Protein AF-L7JUG1-F1 (afdb_monomer)

InterPro domains:
  IPR000426 Proteasome alpha-subunit, N-terminal domain [PF10584] (74-91)
  IPR001353 Proteasome, subunit alpha/beta [PF00227] (93-275)
  IPR023332 Proteasome alpha-type subunit [PS51475] (85-294)
  IPR029055 Nucleophile aminohydrolases, N-terminal [G3DSA:3.60.20.10] (71-301)
  IPR029055 Nucleophile aminohydrolases, N-terminal [SSF56235] (72-296)
  IPR050115 Proteasome subunit alpha [PTHR11599] (74-283)

Sequence (302 aa):
MRVFKSLSMLCTSFCPSPSCARLYLLLTRVLLSLAFLRTSSSPSHCYARLLVLLMHLFFIYSPGPCMNGGEIRTNTFNEEGRILQVEYAIKNVSNAGTTLGLTCTDGIVLLGITTTNKNHIISRNEKIYRITGSIYCTISGIFSDGLQIISMARFIAQEYLYRNGVEMSIGYLVEEVAMRMQYFTQGGGMRPFGVSFLFAQVRGDECLLYSTDPAGSCNRWRAKAFGQKEDSINNALQSNADRQFTLEEGVRECFKVVMQKQEITESNAANYEVLFITKDRSYFLKSEDVKRIIRDTKGDVE

pLDDT: mean 80.44, std 19.3, range [34.59, 98.19]

Nearest PDB struct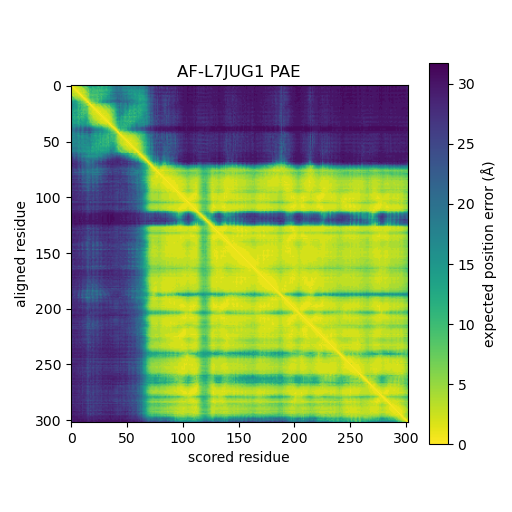ures (foldseek):
  3unf-assembly1_A  TM=8.853E-01  e=6.117E-22  Mus musculus
  7qve-assembly1_X  TM=8.807E-01  e=2.155E-21  Spinacia oleracea
  6qm7-assembly1_T  TM=8.891E-01  e=1.578E-19  Leishmania tarentolae
  9gbk-assembly1_U  TM=8.576E-01  e=1.057E-19  Saccharomyces cerevisiae
  8adn-assembly1_U  TM=9.044E-01  e=3.239E-17  Vairimorpha necatrix

Radius of gyration: 29.28 Å; Cα contacts (8 Å, |Δi|>4): 469; chains: 1; bounding box: 75×62×69 Å

Structure (mmCIF, N/CA/C/O backbone):
data_AF-L7JUG1-F1
#
_entry.id   AF-L7JUG1-F1
#
loop_
_atom_site.group_PDB
_atom_site.id
_atom_site.type_symbol
_atom_site.label_atom_id
_atom_site.label_alt_id
_atom_site.label_comp_id
_atom_site.label_asym_id
_atom_site.label_entity_id
_atom_site.label_seq_id
_atom_site.pdbx_PDB_ins_code
_atom_site.Cartn_x
_atom_site.Cartn_y
_atom_site.Cartn_z
_atom_site.occupancy
_atom_site.B_iso_or_equiv
_atom_site.auth_seq_id
_atom_site.auth_comp_id
_atom_site.auth_asym_id
_atom_site.auth_atom_id
_atom_site.pdbx_PDB_model_num
ATOM 1 N N . MET A 1 1 ? 54.683 38.127 -20.237 1.00 36.44 1 MET A N 1
ATOM 2 C CA . MET A 1 1 ? 54.957 37.298 -19.035 1.00 36.44 1 MET A CA 1
ATOM 3 C C . MET A 1 1 ? 53.955 37.494 -17.887 1.00 36.44 1 MET A C 1
ATOM 5 O O . MET A 1 1 ? 53.528 36.492 -17.331 1.00 36.44 1 MET A O 1
ATOM 9 N N . ARG A 1 2 ? 53.525 38.724 -17.540 1.00 34.59 2 ARG A N 1
ATOM 10 C CA . ARG A 1 2 ? 52.522 38.961 -16.469 1.00 34.59 2 ARG A CA 1
ATOM 11 C C . ARG A 1 2 ? 51.131 38.366 -16.763 1.00 34.59 2 ARG A C 1
ATOM 13 O O . ARG A 1 2 ? 50.576 37.705 -15.899 1.00 34.59 2 ARG A O 1
ATOM 20 N N . VAL A 1 3 ? 50.643 38.482 -18.002 1.00 43.56 3 VAL A N 1
ATOM 21 C CA . VAL A 1 3 ? 49.353 37.904 -18.452 1.00 43.56 3 VAL A CA 1
ATOM 22 C C . VAL A 1 3 ? 49.310 36.373 -18.303 1.00 43.56 3 VAL A C 1
ATOM 24 O O . VAL A 1 3 ? 48.299 35.815 -17.893 1.00 43.56 3 VAL A O 1
ATOM 27 N N . PHE A 1 4 ? 50.434 35.693 -18.549 1.00 40.81 4 PHE A N 1
ATOM 28 C CA . PHE A 1 4 ? 50.545 34.235 -18.422 1.00 40.81 4 PHE A CA 1
ATOM 29 C C . PHE A 1 4 ? 50.415 33.744 -16.972 1.00 40.81 4 PHE A C 1
ATOM 31 O O . PHE A 1 4 ? 49.795 32.710 -16.744 1.00 40.81 4 PHE A O 1
ATOM 38 N N . LYS A 1 5 ? 50.960 34.486 -15.995 1.00 43.00 5 LYS A N 1
ATOM 39 C CA . LYS A 1 5 ? 50.809 34.157 -14.565 1.00 43.00 5 LYS A CA 1
ATOM 40 C C . LYS A 1 5 ? 49.368 34.354 -14.082 1.00 43.00 5 LYS A C 1
ATOM 42 O O . LYS A 1 5 ? 48.879 33.543 -13.304 1.00 43.00 5 LYS A O 1
ATOM 47 N N . SER A 1 6 ? 48.676 35.385 -14.574 1.00 44.44 6 SER A N 1
ATOM 48 C CA . SER A 1 6 ? 47.271 35.637 -14.224 1.00 44.44 6 SER A CA 1
ATOM 49 C C . SER A 1 6 ? 46.318 34.594 -14.822 1.00 44.44 6 SER A C 1
ATOM 51 O O . SER A 1 6 ? 45.434 34.112 -14.123 1.00 44.44 6 SER A O 1
ATOM 53 N N . LEU A 1 7 ? 46.525 34.180 -16.079 1.00 43.31 7 LEU A N 1
ATOM 54 C CA . LEU A 1 7 ? 45.709 33.132 -16.711 1.00 43.31 7 LEU A CA 1
ATOM 55 C C . LEU A 1 7 ? 45.967 31.734 -16.131 1.00 43.31 7 LEU A C 1
ATOM 57 O O . LEU A 1 7 ? 45.024 30.950 -16.019 1.00 43.31 7 LEU A O 1
ATOM 61 N N . SER A 1 8 ? 47.204 31.416 -15.722 1.00 43.88 8 SER A N 1
ATOM 62 C CA . SER A 1 8 ? 47.473 30.128 -15.070 1.00 43.88 8 SER A CA 1
ATOM 63 C C . SER A 1 8 ? 46.807 30.039 -13.696 1.00 43.88 8 SER A C 1
ATOM 65 O O . SER A 1 8 ? 46.268 28.986 -13.377 1.00 43.88 8 SER A O 1
ATOM 67 N N . MET A 1 9 ? 46.784 31.134 -12.921 1.00 46.16 9 MET A N 1
ATOM 68 C CA . MET A 1 9 ? 46.073 31.202 -11.635 1.00 46.16 9 MET A CA 1
ATOM 69 C C . MET A 1 9 ? 44.550 31.045 -11.785 1.00 46.16 9 MET A C 1
ATOM 71 O O . MET A 1 9 ? 43.928 30.379 -10.954 1.00 46.16 9 MET A O 1
ATOM 75 N N . LEU A 1 10 ? 43.946 31.606 -12.843 1.00 46.62 10 LEU A N 1
ATOM 76 C CA . LEU A 1 10 ? 42.515 31.424 -13.135 1.00 46.62 10 LEU A CA 1
ATOM 77 C C . LEU A 1 10 ? 42.172 29.984 -13.554 1.00 46.62 10 LEU A C 1
ATOM 79 O O . LEU A 1 10 ? 41.147 29.453 -13.144 1.00 46.62 10 LEU A O 1
ATOM 83 N N . CYS A 1 11 ? 43.027 29.320 -14.340 1.00 43.44 11 CYS A N 1
ATOM 84 C CA . CYS A 1 11 ? 42.766 27.936 -14.761 1.00 43.44 11 CYS A CA 1
ATOM 85 C C . CYS A 1 11 ? 42.882 26.934 -13.601 1.00 43.44 11 CYS A C 1
ATOM 87 O O . CYS A 1 11 ? 42.131 25.963 -13.555 1.00 43.44 11 CYS A O 1
ATOM 89 N N . THR A 1 12 ? 43.794 27.163 -12.649 1.00 44.16 12 THR A N 1
ATOM 90 C CA . THR A 1 12 ? 43.960 26.290 -11.472 1.00 44.16 12 THR A CA 1
ATOM 91 C C . THR A 1 12 ? 42.867 26.460 -10.421 1.00 44.16 12 THR A C 1
ATOM 93 O O . THR A 1 12 ? 42.658 25.553 -9.627 1.00 44.16 12 THR A O 1
ATOM 96 N N . SER A 1 13 ? 42.168 27.599 -10.397 1.00 45.94 13 SER A N 1
ATOM 97 C CA . SER A 1 13 ? 41.083 27.854 -9.436 1.00 45.94 13 SER A CA 1
ATOM 98 C C . SER A 1 13 ? 39.737 27.254 -9.863 1.00 45.94 13 SER A C 1
ATOM 100 O O . SER A 1 13 ? 38.880 27.047 -9.010 1.00 45.94 13 SER A O 1
ATOM 102 N N . PHE A 1 14 ? 39.560 26.918 -11.146 1.00 43.66 14 PHE A N 1
ATOM 103 C CA . PHE A 1 14 ? 38.300 26.390 -11.690 1.00 43.66 14 PHE A CA 1
ATOM 104 C C . PHE A 1 14 ? 38.311 24.888 -12.024 1.00 43.66 14 PHE A C 1
ATOM 106 O O . PHE A 1 14 ? 37.250 24.328 -12.291 1.00 43.66 14 PHE A O 1
ATOM 113 N N . CYS A 1 15 ? 39.464 24.207 -12.009 1.00 42.28 15 CYS A N 1
ATOM 114 C CA . CYS A 1 15 ? 39.546 22.785 -12.360 1.00 42.28 15 CYS A CA 1
ATOM 115 C C . CYS A 1 15 ? 40.390 21.991 -11.342 1.00 42.28 15 CYS A C 1
ATOM 117 O O . CYS A 1 15 ? 41.601 22.207 -11.270 1.00 42.28 15 CYS A O 1
ATOM 119 N N . PRO A 1 16 ? 39.796 21.058 -10.569 1.00 44.94 16 PRO A N 1
ATOM 120 C CA . PRO A 1 16 ? 40.494 20.379 -9.475 1.00 44.94 16 PRO A CA 1
ATOM 121 C C . PRO A 1 16 ? 41.349 19.177 -9.917 1.00 44.94 16 PRO A C 1
ATOM 123 O O . PRO A 1 16 ? 42.081 18.629 -9.097 1.00 44.94 16 PRO A O 1
ATOM 126 N N . SER A 1 17 ? 41.303 18.753 -11.192 1.00 47.00 17 SER A N 1
ATOM 127 C CA . SER A 1 17 ? 42.111 17.621 -11.678 1.00 47.00 17 SER A CA 1
ATOM 128 C C . SER A 1 17 ? 43.382 18.074 -12.426 1.00 47.00 17 SER A C 1
ATOM 130 O O . SER A 1 17 ? 43.311 18.896 -13.349 1.00 47.00 17 SER A O 1
ATOM 132 N N . PRO A 1 18 ? 44.569 17.522 -12.094 1.00 49.50 18 PRO A N 1
ATOM 133 C CA . PRO A 1 18 ? 45.839 17.936 -12.700 1.00 49.50 18 PRO A CA 1
ATOM 134 C C . PRO A 1 18 ? 45.954 17.580 -14.194 1.00 49.50 18 PRO A C 1
ATOM 136 O O . PRO A 1 18 ? 46.736 18.198 -14.920 1.00 49.50 18 PRO A O 1
ATOM 139 N N . SER A 1 19 ? 45.168 16.613 -14.674 1.00 48.22 19 SER A N 1
ATOM 140 C CA . SER A 1 19 ? 45.099 16.186 -16.077 1.00 48.22 19 SER A CA 1
ATOM 141 C C . SER A 1 19 ? 44.290 17.153 -16.953 1.00 48.22 19 SER A C 1
ATOM 143 O O . SER A 1 19 ? 44.759 17.516 -18.034 1.00 48.22 19 SER A O 1
ATOM 145 N N . CYS A 1 20 ? 43.142 17.656 -16.481 1.00 50.81 20 CYS A N 1
ATOM 146 C CA . CYS A 1 20 ? 42.353 18.649 -17.226 1.00 50.81 20 CYS A CA 1
ATOM 147 C C . CYS A 1 20 ? 43.055 20.011 -17.299 1.00 50.81 20 CYS A C 1
ATOM 149 O O . CYS A 1 20 ? 43.065 20.644 -18.356 1.00 50.81 20 CYS A O 1
ATOM 151 N N . ALA A 1 21 ? 43.724 20.429 -16.217 1.00 53.94 21 ALA A N 1
ATOM 152 C CA . ALA A 1 21 ? 44.490 21.674 -16.197 1.00 53.94 21 ALA A CA 1
ATOM 153 C C . ALA A 1 21 ? 45.628 21.681 -17.241 1.00 53.94 21 ALA A C 1
ATOM 155 O O . ALA A 1 21 ? 45.873 22.701 -17.890 1.00 53.94 21 ALA A O 1
ATOM 156 N N . ARG A 1 22 ? 46.296 20.534 -17.459 1.00 50.00 22 ARG A N 1
ATOM 157 C CA . ARG A 1 22 ? 47.352 20.390 -18.481 1.00 50.00 22 ARG A CA 1
ATOM 158 C C . ARG A 1 22 ? 46.811 20.487 -19.905 1.00 50.00 22 ARG A C 1
ATOM 160 O O . ARG A 1 22 ? 47.453 21.130 -20.732 1.00 50.00 22 ARG A O 1
ATOM 167 N N . LEU A 1 23 ? 45.644 19.903 -20.184 1.00 55.19 23 LEU A N 1
ATOM 168 C CA . LEU A 1 23 ? 45.019 19.965 -21.509 1.00 55.19 23 LEU A CA 1
ATOM 169 C C . LEU A 1 23 ? 44.554 21.392 -21.842 1.00 55.19 23 LEU A C 1
ATOM 171 O O . LEU A 1 23 ? 44.807 21.880 -22.943 1.00 55.19 23 LEU A O 1
ATOM 175 N N . TYR A 1 24 ? 43.981 22.101 -20.863 1.00 58.22 24 TYR A N 1
ATOM 176 C CA . TYR A 1 24 ? 43.584 23.507 -21.006 1.00 58.22 24 TYR A CA 1
ATOM 177 C C . TYR A 1 24 ? 44.777 24.435 -21.254 1.00 58.22 24 TYR A C 1
ATOM 179 O O . TYR A 1 24 ? 44.729 25.300 -22.132 1.00 58.22 24 TYR A O 1
ATOM 187 N N . LEU A 1 25 ? 45.877 24.237 -20.519 1.00 57.84 25 LEU A N 1
ATOM 188 C CA . LEU A 1 25 ? 47.125 24.984 -20.709 1.00 57.84 25 LEU A CA 1
ATOM 189 C C . LEU A 1 25 ? 47.777 24.705 -22.072 1.00 57.84 25 LEU A C 1
ATOM 191 O O . LEU A 1 25 ? 48.398 25.601 -22.646 1.00 57.84 25 LEU A O 1
ATOM 195 N N . LEU A 1 26 ? 47.636 23.488 -22.609 1.00 56.66 26 LEU A N 1
ATOM 196 C CA . LEU A 1 26 ? 48.130 23.145 -23.945 1.00 56.66 26 LEU A CA 1
ATOM 197 C C . LEU A 1 26 ? 47.279 23.791 -25.044 1.00 56.66 26 LEU A C 1
ATOM 199 O O . LEU A 1 26 ? 47.829 24.431 -25.937 1.00 56.66 26 LEU A O 1
ATOM 203 N N . LEU A 1 27 ? 45.950 23.688 -24.951 1.00 58.19 27 LEU A N 1
ATOM 204 C CA . LEU A 1 27 ? 45.016 24.277 -25.918 1.00 58.19 27 LEU A CA 1
ATOM 205 C C . LEU A 1 27 ? 45.133 25.803 -25.960 1.00 58.19 27 LEU A C 1
ATOM 207 O O . LEU A 1 27 ? 45.235 26.387 -27.037 1.00 58.19 27 LEU A O 1
ATOM 211 N N . THR A 1 28 ? 45.219 26.457 -24.799 1.00 60.88 28 THR A N 1
ATOM 212 C CA . THR A 1 28 ? 45.445 27.911 -24.733 1.00 60.88 28 THR A CA 1
ATOM 213 C C . THR A 1 28 ? 46.799 28.314 -25.322 1.00 60.88 28 THR A C 1
ATOM 215 O O . THR A 1 28 ? 46.873 29.321 -26.024 1.00 60.88 28 THR A O 1
ATOM 218 N N . ARG A 1 29 ? 47.862 27.518 -25.126 1.00 58.59 29 ARG A N 1
ATOM 219 C CA . ARG A 1 29 ? 49.175 27.749 -25.758 1.00 58.59 29 ARG A CA 1
ATOM 220 C C . ARG A 1 29 ? 49.148 27.593 -27.279 1.00 58.59 29 ARG A C 1
ATOM 222 O O . ARG A 1 29 ? 49.749 28.419 -27.964 1.00 58.59 29 ARG A O 1
ATOM 229 N N . VAL A 1 30 ? 48.455 26.582 -27.803 1.00 59.75 30 VAL A N 1
ATOM 230 C CA . VAL A 1 30 ? 48.307 26.342 -29.252 1.00 59.75 30 VAL A CA 1
ATOM 231 C C . VAL A 1 30 ? 47.494 27.462 -29.911 1.00 59.75 30 VAL A C 1
ATOM 233 O O . VAL A 1 30 ? 47.854 27.966 -30.971 1.00 59.75 30 VAL A O 1
ATOM 236 N N . LEU A 1 31 ? 46.439 27.934 -29.252 1.00 58.81 31 LEU A N 1
ATOM 237 C CA . LEU A 1 31 ? 45.600 29.012 -29.775 1.00 58.81 31 LEU A CA 1
ATOM 238 C C . LEU A 1 31 ? 46.283 30.383 -29.715 1.00 58.81 31 LEU A C 1
ATOM 240 O O . LEU A 1 31 ? 46.160 31.160 -30.661 1.00 58.81 31 LEU A O 1
ATOM 244 N N . LEU A 1 32 ? 47.058 30.672 -28.660 1.00 58.34 32 LEU A N 1
ATOM 245 C CA . LEU A 1 32 ? 47.879 31.890 -28.607 1.00 58.34 32 LEU A CA 1
ATOM 246 C C . LEU A 1 32 ? 48.971 31.899 -29.686 1.00 58.34 32 LEU A C 1
ATOM 248 O O . LEU A 1 32 ? 49.273 32.957 -30.232 1.00 58.34 32 LEU A O 1
ATOM 252 N N . SER A 1 33 ? 49.562 30.742 -29.995 1.00 53.81 33 SER A N 1
ATOM 253 C CA . SER A 1 33 ? 50.582 30.635 -31.047 1.00 53.81 33 SER A CA 1
ATOM 254 C C . SER A 1 33 ? 49.975 30.765 -32.448 1.00 53.81 33 SER A C 1
ATOM 256 O O . SER A 1 33 ? 50.527 31.485 -33.277 1.00 53.81 33 SER A O 1
ATOM 258 N N . LEU A 1 34 ? 48.788 30.199 -32.688 1.00 53.44 34 LEU A N 1
ATOM 259 C CA . LEU A 1 34 ? 48.029 30.401 -33.931 1.00 53.44 34 LEU A CA 1
ATOM 260 C C . LEU A 1 34 ? 47.557 31.853 -34.124 1.00 53.44 34 LEU A C 1
ATOM 262 O O . LEU A 1 34 ? 47.545 32.347 -35.250 1.00 53.44 34 LEU A O 1
ATOM 266 N N . ALA A 1 35 ? 47.220 32.565 -33.044 1.00 54.19 35 ALA A N 1
ATOM 267 C CA . ALA A 1 35 ? 46.866 33.985 -33.097 1.00 54.19 35 ALA A CA 1
ATOM 268 C C . ALA A 1 35 ? 48.066 34.892 -33.434 1.00 54.19 35 ALA A C 1
ATOM 270 O O . ALA A 1 35 ? 47.888 35.928 -34.072 1.00 54.19 35 ALA A O 1
ATOM 271 N N . PHE A 1 36 ? 49.286 34.491 -33.058 1.00 50.88 36 PHE A N 1
ATOM 272 C CA . PHE A 1 36 ? 50.522 35.202 -33.410 1.00 50.88 36 PHE A CA 1
ATOM 273 C C . PHE A 1 36 ? 50.945 35.005 -34.876 1.00 50.88 36 PHE A C 1
ATOM 275 O O . PHE A 1 36 ? 51.601 35.876 -35.438 1.00 50.88 36 PHE A O 1
ATOM 282 N N . LEU A 1 37 ? 50.546 33.898 -35.515 1.00 47.78 37 LEU A N 1
ATOM 283 C CA . LEU A 1 37 ? 50.905 33.563 -36.902 1.00 47.78 37 LEU A CA 1
ATOM 284 C C . LEU A 1 37 ? 50.075 34.302 -37.971 1.00 47.78 37 LEU A C 1
ATOM 286 O O . LEU A 1 37 ? 50.391 34.212 -39.154 1.00 47.78 37 LEU A O 1
ATOM 290 N N . ARG A 1 38 ? 49.031 35.054 -37.590 1.00 45.56 38 ARG A N 1
ATOM 291 C CA . ARG A 1 38 ? 48.180 35.821 -38.520 1.00 45.56 38 ARG A CA 1
ATOM 292 C C . ARG A 1 38 ? 48.263 37.325 -38.243 1.00 45.56 38 ARG A C 1
ATOM 294 O O . ARG A 1 38 ? 47.325 37.951 -37.759 1.00 45.56 38 ARG A O 1
ATOM 301 N N . THR A 1 39 ? 49.400 37.930 -38.566 1.00 47.38 39 THR A N 1
ATOM 302 C CA . THR A 1 39 ? 49.546 39.391 -38.589 1.00 47.38 39 THR A CA 1
ATOM 303 C C . THR A 1 39 ? 49.020 39.959 -39.905 1.00 47.38 39 THR A C 1
ATOM 305 O O . THR A 1 39 ? 49.744 39.968 -40.893 1.00 47.38 39 THR A O 1
ATOM 308 N N . SER A 1 40 ? 47.785 40.467 -39.920 1.00 46.16 40 SER A N 1
ATOM 309 C CA . SER A 1 40 ? 47.371 41.538 -40.847 1.00 46.16 40 SER A CA 1
ATOM 310 C C . SER A 1 40 ? 45.989 42.087 -40.468 1.00 46.16 40 SER A C 1
ATOM 312 O O . SER A 1 40 ? 44.983 41.752 -41.090 1.00 46.16 40 SER A O 1
ATOM 314 N N . SER A 1 41 ? 45.905 42.867 -39.390 1.00 49.28 41 SER A N 1
ATOM 315 C CA . SER A 1 41 ? 44.942 43.971 -39.184 1.00 49.28 41 SER A CA 1
ATOM 316 C C . SER A 1 41 ? 44.980 44.417 -37.716 1.00 49.28 41 SER A C 1
ATOM 318 O O . SER A 1 41 ? 45.407 43.663 -36.846 1.00 49.28 41 SER A O 1
ATOM 320 N N . SER A 1 42 ? 44.616 45.677 -37.466 1.00 55.59 42 SER A N 1
ATOM 321 C CA . SER A 1 42 ? 44.770 46.433 -36.209 1.00 55.59 42 SER A CA 1
ATOM 322 C C . SER A 1 42 ? 44.677 45.617 -34.899 1.00 55.59 42 SER A C 1
ATOM 324 O O . SER A 1 42 ? 43.750 44.813 -34.747 1.00 55.59 42 SER A O 1
ATOM 326 N N . PRO A 1 43 ? 45.545 45.890 -33.903 1.00 57.34 43 PRO A N 1
ATOM 327 C CA . PRO A 1 43 ? 45.693 45.065 -32.700 1.00 57.34 43 PRO A CA 1
ATOM 328 C C . PRO A 1 43 ? 44.393 44.870 -31.902 1.00 57.34 43 PRO A C 1
ATOM 330 O O . PRO A 1 43 ? 44.181 43.791 -31.358 1.00 57.34 43 PRO A O 1
ATOM 333 N N . SER A 1 44 ? 43.479 45.846 -31.883 1.00 56.53 44 SER A N 1
ATOM 334 C CA . SER A 1 44 ? 42.204 45.766 -31.150 1.00 56.53 44 SER A CA 1
ATOM 335 C C . SER A 1 44 ? 41.266 44.647 -31.633 1.00 56.53 44 SER A C 1
ATOM 337 O O . SER A 1 44 ? 40.581 44.027 -30.820 1.00 56.53 44 SER A O 1
ATOM 339 N N . HIS A 1 45 ? 41.264 44.333 -32.931 1.00 53.91 45 HIS A N 1
ATOM 340 C CA . HIS A 1 45 ? 40.366 43.326 -33.515 1.00 53.91 45 HIS A CA 1
ATOM 341 C C . HIS A 1 45 ? 40.858 41.888 -33.293 1.00 53.91 45 HIS A C 1
ATOM 343 O O . HIS A 1 45 ? 40.046 40.973 -33.127 1.00 53.91 45 HIS A O 1
ATOM 349 N N . CYS A 1 46 ? 42.178 41.681 -33.225 1.00 56.25 46 CYS A N 1
ATOM 350 C CA . CYS A 1 46 ? 42.758 40.378 -32.890 1.00 56.25 46 CYS A CA 1
ATOM 351 C C . CYS A 1 46 ? 42.452 39.973 -31.444 1.00 56.25 46 CYS A C 1
ATOM 353 O O . CYS A 1 46 ? 42.072 38.827 -31.204 1.00 56.25 46 CYS A O 1
ATOM 355 N N . TYR A 1 47 ? 42.549 40.908 -30.491 1.00 58.62 47 TYR A N 1
ATOM 356 C CA . TYR A 1 47 ? 42.227 40.615 -29.091 1.00 58.62 47 TYR A CA 1
ATOM 357 C C . TYR A 1 47 ? 40.750 40.259 -28.907 1.00 58.62 47 TYR A C 1
ATOM 359 O O . TYR A 1 47 ? 40.457 39.285 -28.222 1.00 58.62 47 TYR A O 1
ATOM 367 N N . ALA A 1 48 ? 39.832 40.969 -29.571 1.00 58.44 48 ALA A N 1
ATOM 368 C CA . ALA A 1 48 ? 38.403 40.665 -29.503 1.00 58.44 48 ALA A CA 1
ATOM 369 C C . ALA A 1 48 ? 38.072 39.270 -30.067 1.00 58.44 48 ALA A C 1
ATOM 371 O O . ALA A 1 48 ? 37.354 38.503 -29.428 1.00 58.44 48 ALA A O 1
ATOM 372 N N . ARG A 1 49 ? 38.647 38.891 -31.220 1.00 57.09 49 ARG A N 1
ATOM 373 C CA . ARG A 1 49 ? 38.444 37.549 -31.800 1.00 57.09 49 ARG A CA 1
ATOM 374 C C . ARG A 1 49 ? 39.043 36.435 -30.945 1.00 57.09 49 ARG A C 1
ATOM 376 O O . ARG A 1 49 ? 38.421 35.385 -30.821 1.00 57.09 49 ARG A O 1
ATOM 383 N N . LEU A 1 50 ? 40.206 36.662 -30.334 1.00 59.84 50 LEU A N 1
ATOM 384 C CA . LEU A 1 50 ? 40.816 35.699 -29.415 1.00 59.84 50 LEU A CA 1
ATOM 385 C C . LEU A 1 50 ? 39.960 35.508 -28.155 1.00 59.84 50 LEU A C 1
ATOM 387 O O . LEU A 1 50 ? 39.811 34.384 -27.686 1.00 59.84 50 LEU A O 1
ATOM 391 N N . LEU A 1 51 ? 39.370 36.588 -27.638 1.00 61.00 51 LEU A N 1
ATOM 392 C CA . LEU A 1 51 ? 38.513 36.558 -26.453 1.00 61.00 51 LEU A CA 1
ATOM 393 C C . LEU A 1 51 ? 37.193 35.829 -26.738 1.00 61.00 51 LEU A C 1
ATOM 395 O O . LEU A 1 51 ? 36.803 34.971 -25.956 1.00 61.00 51 LEU A O 1
ATOM 399 N N . VAL A 1 52 ? 36.568 36.069 -27.896 1.00 60.47 52 VAL A N 1
ATOM 400 C CA . VAL A 1 52 ? 35.361 35.340 -28.336 1.00 60.47 52 VAL A CA 1
ATOM 401 C C . VAL A 1 52 ? 35.650 33.853 -28.557 1.00 60.47 52 VAL A C 1
ATOM 403 O O . VAL A 1 52 ? 34.867 33.005 -28.132 1.00 60.47 52 VAL A O 1
ATOM 406 N N . LEU A 1 53 ? 36.795 33.512 -29.158 1.00 60.09 53 LEU A N 1
ATOM 407 C CA . LEU A 1 53 ? 37.196 32.117 -29.345 1.00 60.09 53 LEU A CA 1
ATOM 408 C C . LEU A 1 53 ? 37.460 31.426 -27.997 1.00 60.09 53 LEU A C 1
ATOM 410 O O . LEU A 1 53 ? 37.008 30.304 -27.787 1.00 60.09 53 LEU A O 1
ATOM 414 N N . LEU A 1 54 ? 38.137 32.110 -27.067 1.00 59.59 54 LEU A N 1
ATOM 415 C CA . LEU A 1 54 ? 38.365 31.623 -25.706 1.00 59.59 54 LEU A CA 1
ATOM 416 C C . LEU A 1 54 ? 37.053 31.444 -24.939 1.00 59.59 54 LEU A C 1
ATOM 418 O O . LEU A 1 54 ? 36.922 30.442 -24.250 1.00 59.59 54 LEU A O 1
ATOM 422 N N . MET A 1 55 ? 36.071 32.340 -25.089 1.00 57.84 55 MET A N 1
ATOM 423 C CA . MET A 1 55 ? 34.754 32.180 -24.459 1.00 57.84 55 MET A CA 1
ATOM 424 C C . MET A 1 55 ? 33.956 31.018 -25.058 1.00 57.84 55 MET A C 1
ATOM 426 O O . MET A 1 55 ? 33.337 30.268 -24.309 1.00 57.84 55 MET A O 1
ATOM 430 N N . HIS A 1 56 ? 34.005 30.807 -26.378 1.00 54.41 56 HIS A N 1
ATOM 431 C CA . HIS A 1 56 ? 33.366 29.644 -27.000 1.00 54.41 56 HIS A CA 1
ATOM 432 C C . HIS A 1 56 ? 34.033 28.327 -26.605 1.00 54.41 56 HIS A C 1
ATOM 434 O O . HIS A 1 56 ? 33.338 27.358 -26.313 1.00 54.41 56 HIS A O 1
ATOM 440 N N . LEU A 1 57 ? 35.361 28.290 -26.507 1.00 52.41 57 LEU A N 1
ATOM 441 C CA . LEU A 1 57 ? 36.073 27.136 -25.961 1.00 52.41 57 LEU A CA 1
ATOM 442 C C . LEU A 1 57 ? 35.773 26.929 -24.475 1.00 52.41 57 LEU A C 1
ATOM 444 O O . LEU A 1 57 ? 35.622 25.789 -24.061 1.00 52.41 57 LEU A O 1
ATOM 448 N N . PHE A 1 58 ? 35.599 27.997 -23.694 1.00 50.12 58 PHE A N 1
ATOM 449 C CA . PHE A 1 58 ? 35.185 27.901 -22.294 1.00 50.12 58 PHE A CA 1
ATOM 450 C C . PHE A 1 58 ? 33.757 27.367 -22.137 1.00 50.12 58 PHE A C 1
ATOM 452 O O . PHE A 1 58 ? 33.455 26.761 -21.120 1.00 50.12 58 PHE A O 1
ATOM 459 N N . PHE A 1 59 ? 32.882 27.561 -23.128 1.00 49.00 59 PHE A N 1
ATOM 460 C CA . PHE A 1 59 ? 31.515 27.028 -23.117 1.00 49.00 59 PHE A CA 1
ATOM 461 C C . PHE A 1 59 ? 31.439 25.583 -23.635 1.00 49.00 59 PHE A C 1
ATOM 463 O O . PHE A 1 59 ? 30.676 24.785 -23.106 1.00 49.00 59 PHE A O 1
ATOM 470 N N . ILE A 1 60 ? 32.248 25.233 -24.642 1.00 52.12 60 ILE A N 1
ATOM 471 C CA . ILE A 1 60 ? 32.291 23.885 -25.242 1.00 52.12 60 ILE A CA 1
ATOM 472 C C . ILE A 1 60 ? 33.122 22.915 -24.386 1.00 52.12 60 ILE A C 1
ATOM 474 O O . ILE A 1 60 ? 32.792 21.739 -24.282 1.00 52.12 60 ILE A O 1
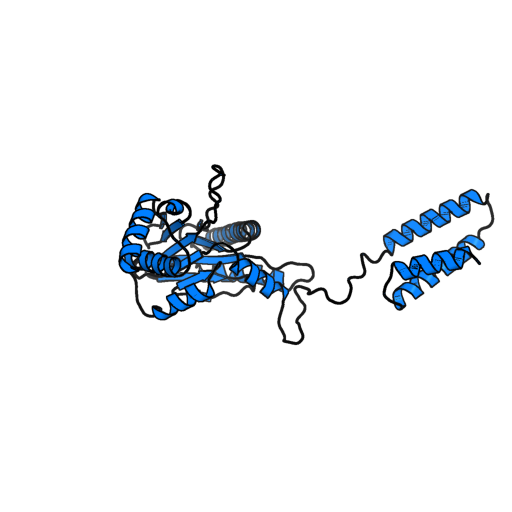ATOM 478 N N . TYR A 1 61 ? 34.189 23.415 -23.760 1.00 47.12 61 TYR A N 1
ATOM 479 C CA . TYR A 1 61 ? 35.082 22.681 -22.863 1.00 47.12 61 TYR A CA 1
ATOM 480 C C . TYR A 1 61 ? 35.022 23.217 -21.433 1.00 47.12 61 TYR A C 1
ATOM 482 O O . TYR A 1 61 ? 35.969 23.006 -20.682 1.00 47.12 61 TYR A O 1
ATOM 490 N N . SER A 1 62 ? 33.960 23.907 -21.005 1.00 39.12 62 SER A N 1
ATOM 491 C CA . SER A 1 62 ? 33.649 23.846 -19.575 1.00 39.12 62 SER A CA 1
ATOM 492 C C . SER A 1 62 ? 33.238 22.406 -19.345 1.00 39.12 62 SER A C 1
ATOM 494 O O . SER A 1 62 ? 32.156 22.032 -19.808 1.00 39.12 62 SER A O 1
ATOM 496 N N . PRO A 1 63 ? 34.046 21.564 -18.674 1.00 47.12 63 PRO A N 1
ATOM 497 C CA . PRO A 1 63 ? 33.424 20.439 -18.019 1.00 47.12 63 PRO A CA 1
ATOM 498 C C . PRO A 1 63 ? 32.354 21.084 -17.134 1.00 47.12 63 PRO A C 1
ATOM 500 O O . PRO A 1 63 ? 32.681 21.889 -16.257 1.00 47.12 63 PRO A O 1
ATOM 503 N N . GLY A 1 64 ? 31.072 20.809 -17.403 1.00 47.34 64 GLY A N 1
ATOM 504 C CA . GLY A 1 64 ? 30.043 21.036 -16.390 1.00 47.34 64 GLY A CA 1
ATOM 505 C C . GLY A 1 64 ? 30.612 20.521 -15.066 1.00 47.34 64 GLY A C 1
ATOM 506 O O . GLY A 1 64 ? 31.359 19.538 -15.115 1.00 47.34 64 GLY A O 1
ATOM 507 N N . PRO A 1 65 ? 30.396 21.248 -13.954 1.00 42.84 65 PRO A N 1
ATOM 508 C CA . PRO A 1 65 ? 31.204 21.167 -12.739 1.00 42.84 65 PRO A CA 1
ATOM 509 C C . PRO A 1 65 ? 31.696 19.744 -12.531 1.00 42.84 65 PRO A C 1
ATOM 511 O O . PRO A 1 65 ? 30.874 18.849 -12.358 1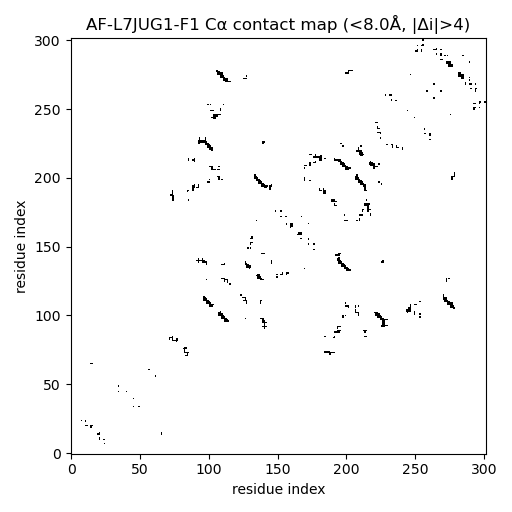.00 42.84 65 PRO A O 1
ATOM 514 N N . CYS A 1 66 ? 33.011 19.531 -12.680 1.00 40.09 66 CYS A N 1
ATOM 515 C CA . CYS A 1 66 ? 33.620 18.215 -12.531 1.00 40.09 66 CYS A CA 1
ATOM 516 C C . CYS A 1 66 ? 33.182 17.704 -11.160 1.00 40.09 66 CYS A C 1
ATOM 518 O O . CYS A 1 66 ? 33.646 18.217 -10.141 1.00 40.09 66 CYS A O 1
ATOM 520 N N . MET A 1 67 ? 32.207 16.797 -11.144 1.00 39.84 67 MET A N 1
ATOM 521 C CA . MET A 1 67 ? 31.517 16.421 -9.921 1.00 39.84 67 MET A CA 1
ATOM 522 C C . MET A 1 67 ? 32.553 15.731 -9.041 1.00 39.84 67 MET A C 1
ATOM 524 O O . MET A 1 67 ? 33.135 14.719 -9.438 1.00 39.84 67 MET A O 1
ATOM 528 N N . ASN A 1 68 ? 32.877 16.352 -7.906 1.00 41.81 68 ASN A N 1
ATOM 529 C CA . ASN A 1 68 ? 33.858 15.821 -6.968 1.00 41.81 68 ASN A CA 1
ATOM 530 C C . ASN A 1 68 ? 33.458 14.386 -6.594 1.00 41.81 68 ASN A C 1
ATOM 532 O O . ASN A 1 68 ? 32.284 14.104 -6.356 1.00 41.81 68 ASN A O 1
ATOM 536 N N . GLY A 1 69 ? 34.439 13.480 -6.589 1.00 46.41 69 GLY A N 1
ATOM 537 C CA . GLY A 1 69 ? 34.262 12.047 -6.364 1.00 46.41 69 GLY A CA 1
ATOM 538 C C . GLY A 1 69 ? 33.610 11.724 -5.020 1.00 46.41 69 GLY A C 1
ATOM 539 O O . GLY A 1 69 ? 34.297 11.554 -4.019 1.00 46.41 69 GLY A O 1
ATOM 540 N N . GLY A 1 70 ? 32.283 11.634 -5.034 1.00 53.25 70 GLY A N 1
ATOM 541 C CA . GLY A 1 70 ? 31.441 11.256 -3.900 1.00 53.25 70 GLY A CA 1
ATOM 542 C C . GLY A 1 70 ? 29.940 11.270 -4.208 1.00 53.25 70 GLY A C 1
ATOM 543 O O . GLY A 1 70 ? 29.133 11.096 -3.300 1.00 53.25 70 GLY A O 1
ATOM 544 N N . GLU A 1 71 ? 29.529 11.491 -5.462 1.00 56.00 71 GLU A N 1
ATOM 545 C CA . GLU A 1 71 ? 28.112 11.445 -5.809 1.00 56.00 71 GLU A CA 1
ATOM 546 C C . GLU A 1 71 ? 27.617 10.009 -5.903 1.00 56.00 71 GLU A C 1
ATOM 548 O O . GLU A 1 71 ? 27.981 9.247 -6.801 1.00 56.00 71 GLU A O 1
ATOM 553 N N . ILE A 1 72 ? 26.751 9.664 -4.957 1.00 64.50 72 ILE A N 1
ATOM 554 C CA . ILE A 1 72 ? 26.025 8.406 -4.925 1.00 64.50 72 ILE A CA 1
ATOM 555 C C . ILE A 1 72 ? 25.115 8.368 -6.154 1.00 64.50 72 ILE A C 1
ATOM 557 O O . ILE A 1 72 ? 24.050 8.986 -6.175 1.00 64.50 72 ILE A O 1
ATOM 561 N N . ARG A 1 73 ? 25.532 7.643 -7.188 1.00 75.12 73 ARG A N 1
ATOM 562 C CA . ARG A 1 73 ? 24.714 7.412 -8.379 1.00 75.12 73 ARG A CA 1
ATOM 563 C C . ARG A 1 73 ? 23.708 6.305 -8.110 1.00 75.12 73 ARG A C 1
ATOM 565 O O . ARG A 1 73 ? 23.982 5.364 -7.372 1.00 75.12 73 ARG A O 1
ATOM 572 N N . THR A 1 74 ? 22.566 6.388 -8.778 1.00 78.12 74 THR A N 1
ATOM 573 C CA . THR A 1 74 ? 21.484 5.406 -8.662 1.00 78.12 74 THR A CA 1
ATOM 574 C C . THR A 1 74 ? 21.907 3.991 -9.059 1.00 78.12 74 THR A C 1
ATOM 576 O O . THR A 1 74 ? 21.395 3.028 -8.513 1.00 78.12 74 THR A O 1
ATOM 579 N N . ASN A 1 75 ? 22.892 3.857 -9.949 1.00 82.50 75 ASN A N 1
ATOM 580 C CA . ASN A 1 75 ? 23.367 2.579 -10.478 1.00 82.50 75 ASN A CA 1
ATOM 581 C C . ASN A 1 75 ? 24.757 2.165 -9.957 1.00 82.50 75 ASN A C 1
ATOM 583 O O . ASN A 1 75 ? 25.442 1.375 -10.602 1.00 82.50 75 ASN A O 1
ATOM 587 N N . THR A 1 76 ? 25.228 2.750 -8.853 1.00 86.12 76 THR A N 1
ATOM 588 C CA . THR A 1 76 ? 26.550 2.447 -8.283 1.00 86.12 76 THR A CA 1
ATOM 589 C C . THR A 1 76 ? 26.392 1.820 -6.906 1.00 86.12 76 THR A C 1
ATOM 591 O O . THR A 1 76 ? 25.762 2.399 -6.023 1.00 86.12 76 THR A O 1
ATOM 594 N N . PHE A 1 77 ? 26.976 0.636 -6.737 1.00 89.50 77 PHE A N 1
ATOM 595 C CA . PHE A 1 77 ? 27.037 -0.052 -5.454 1.00 89.50 77 PHE A CA 1
ATOM 596 C C . PHE A 1 77 ? 28.104 0.577 -4.553 1.00 89.50 77 PHE A C 1
ATOM 598 O O . PHE A 1 77 ? 29.158 0.999 -5.035 1.00 89.50 77 PHE A O 1
ATOM 605 N N . ASN A 1 78 ? 27.836 0.633 -3.249 1.00 88.25 78 ASN A N 1
ATOM 606 C CA . ASN A 1 78 ? 28.859 0.936 -2.250 1.00 88.25 78 ASN A CA 1
ATOM 607 C C . ASN A 1 78 ? 29.754 -0.296 -1.988 1.00 88.25 78 ASN A C 1
ATOM 609 O O . ASN A 1 78 ? 29.522 -1.378 -2.528 1.00 88.25 78 ASN A O 1
ATOM 613 N N . GLU A 1 79 ? 30.759 -0.141 -1.123 1.00 90.06 79 GLU A N 1
ATOM 614 C CA . GLU A 1 79 ? 31.668 -1.231 -0.723 1.00 90.06 79 GLU A CA 1
ATOM 615 C C . GLU A 1 79 ? 30.936 -2.421 -0.068 1.00 90.06 79 GLU A C 1
ATOM 617 O O . GLU A 1 79 ? 31.424 -3.547 -0.111 1.00 90.06 79 GLU A O 1
ATOM 622 N N . GLU A 1 80 ? 29.739 -2.193 0.479 1.00 90.69 80 GLU A N 1
ATOM 623 C CA . GLU A 1 80 ? 28.873 -3.208 1.094 1.00 90.69 80 GLU A CA 1
ATOM 624 C C . GLU A 1 80 ? 27.919 -3.889 0.087 1.00 90.69 80 GLU A C 1
ATOM 626 O O . GLU A 1 80 ? 27.136 -4.753 0.476 1.00 90.69 80 GLU A O 1
ATOM 631 N N . GLY A 1 81 ? 27.930 -3.502 -1.195 1.00 89.62 81 GLY A N 1
ATOM 632 C CA . GLY A 1 81 ? 27.025 -4.047 -2.216 1.00 89.62 81 GLY A CA 1
ATOM 633 C C . GLY A 1 81 ? 25.600 -3.475 -2.194 1.00 89.62 81 GLY A C 1
ATOM 634 O O . GLY A 1 81 ? 24.668 -4.105 -2.689 1.00 89.62 81 GLY A O 1
ATOM 635 N N . ARG A 1 82 ? 25.408 -2.275 -1.642 1.00 89.62 82 ARG A N 1
ATOM 636 C CA . ARG A 1 82 ? 24.113 -1.592 -1.480 1.00 89.62 82 ARG A CA 1
ATOM 637 C C . ARG A 1 82 ? 23.987 -0.385 -2.404 1.00 89.62 82 ARG A C 1
ATOM 639 O O . ARG A 1 82 ? 24.976 0.273 -2.728 1.00 89.62 82 ARG A O 1
ATOM 646 N N . ILE A 1 83 ? 22.750 -0.059 -2.784 1.00 90.69 83 ILE A N 1
ATOM 647 C CA . ILE A 1 83 ? 22.417 1.121 -3.593 1.00 90.69 83 ILE A CA 1
ATOM 648 C C . ILE A 1 83 ? 21.793 2.187 -2.689 1.00 90.69 83 ILE A C 1
ATOM 650 O O . ILE A 1 83 ? 20.587 2.192 -2.441 1.00 90.69 83 ILE A O 1
ATOM 654 N N . LEU A 1 84 ? 22.613 3.126 -2.216 1.00 90.75 84 LEU A N 1
ATOM 655 C CA . LEU A 1 84 ? 22.195 4.107 -1.205 1.00 90.75 84 LEU A CA 1
ATOM 656 C C . LEU A 1 84 ? 21.056 5.031 -1.682 1.00 90.75 84 LEU A C 1
ATOM 658 O O . LEU A 1 84 ? 20.218 5.425 -0.878 1.00 90.75 84 LEU A O 1
ATOM 662 N N . GLN A 1 85 ? 20.957 5.334 -2.985 1.00 90.62 85 GLN A N 1
ATOM 663 C CA . GLN A 1 85 ? 19.845 6.142 -3.520 1.00 90.62 85 GLN A CA 1
ATOM 664 C C . GLN A 1 85 ? 18.474 5.489 -3.303 1.00 90.62 85 GLN A C 1
ATOM 666 O O . GLN A 1 85 ? 17.493 6.180 -3.028 1.00 90.62 85 GLN A O 1
ATOM 671 N N . VAL A 1 86 ? 18.399 4.160 -3.405 1.00 92.44 86 VAL A N 1
ATOM 672 C CA . VAL A 1 86 ? 17.155 3.417 -3.164 1.00 92.44 86 VAL A CA 1
ATOM 673 C C . VAL A 1 86 ? 16.807 3.455 -1.679 1.00 92.44 86 VAL A C 1
ATOM 675 O O . VAL A 1 86 ? 15.656 3.683 -1.316 1.00 92.44 86 VAL A O 1
ATOM 678 N N . GLU A 1 87 ? 17.801 3.326 -0.806 1.00 92.50 87 GLU A N 1
ATOM 679 C CA . GLU A 1 87 ? 17.592 3.387 0.642 1.00 92.50 87 GLU A CA 1
ATOM 680 C C . GLU A 1 87 ? 17.139 4.765 1.112 1.00 92.50 87 GLU A C 1
ATOM 682 O O . GLU A 1 87 ? 16.271 4.868 1.977 1.00 92.50 87 GLU A O 1
ATOM 687 N N . TYR A 1 88 ? 17.662 5.832 0.510 1.00 93.19 88 TYR A N 1
ATOM 688 C CA . TYR A 1 88 ? 17.177 7.184 0.769 1.00 93.19 88 TYR A CA 1
ATOM 689 C C . TYR A 1 88 ? 15.726 7.358 0.322 1.00 93.19 88 TYR A C 1
ATOM 691 O O . TYR A 1 88 ? 14.939 7.974 1.041 1.00 93.19 88 TYR A O 1
ATOM 699 N N . ALA A 1 89 ? 15.337 6.781 -0.819 1.00 93.44 89 ALA A N 1
ATOM 700 C CA . ALA A 1 89 ? 13.948 6.793 -1.265 1.00 93.44 89 ALA A CA 1
ATOM 701 C C . ALA A 1 89 ? 13.028 6.036 -0.290 1.00 93.44 89 ALA A C 1
ATOM 703 O O . ALA A 1 89 ? 11.994 6.576 0.101 1.00 93.44 89 ALA A O 1
ATOM 704 N N . ILE A 1 90 ? 13.431 4.847 0.173 1.00 94.12 90 ILE A N 1
ATOM 705 C CA . ILE A 1 90 ? 12.694 4.077 1.190 1.00 94.12 90 ILE A CA 1
ATOM 706 C C . ILE A 1 90 ? 12.588 4.878 2.491 1.00 94.12 90 ILE A C 1
ATOM 708 O O . ILE A 1 90 ? 11.500 5.027 3.041 1.00 94.12 90 ILE A O 1
ATOM 712 N N . LYS A 1 91 ? 13.687 5.490 2.947 1.00 93.50 91 LYS A N 1
ATOM 713 C CA . LYS A 1 91 ? 13.687 6.293 4.174 1.00 93.50 91 LYS A CA 1
ATOM 714 C C . LYS A 1 91 ? 12.774 7.516 4.074 1.00 93.50 91 LYS A C 1
ATOM 716 O O . LYS A 1 91 ? 12.144 7.896 5.062 1.00 93.50 91 LYS A O 1
ATOM 721 N N . ASN A 1 92 ? 12.679 8.119 2.890 1.00 92.44 92 ASN A N 1
ATOM 722 C CA . ASN A 1 92 ? 11.737 9.203 2.622 1.00 92.44 92 ASN A CA 1
ATOM 723 C C . ASN A 1 92 ? 10.284 8.721 2.688 1.00 92.44 92 ASN A C 1
ATOM 725 O O . ASN A 1 92 ? 9.441 9.437 3.231 1.00 92.44 92 ASN A O 1
ATOM 729 N N . VAL A 1 93 ? 9.993 7.505 2.211 1.00 94.00 93 VAL A N 1
ATOM 730 C CA . VAL A 1 93 ? 8.667 6.894 2.376 1.00 94.00 93 VAL A CA 1
ATOM 731 C C . VAL A 1 93 ? 8.337 6.711 3.854 1.00 94.00 93 VAL A C 1
ATOM 733 O O . VAL A 1 93 ? 7.254 7.123 4.259 1.00 94.00 93 VAL A O 1
ATOM 736 N N . SER A 1 94 ? 9.264 6.223 4.686 1.00 91.94 94 SER A N 1
ATOM 737 C CA . SER A 1 94 ? 9.038 6.055 6.134 1.00 91.94 94 SER A CA 1
ATOM 738 C C . SER A 1 94 ? 8.710 7.368 6.869 1.00 91.94 94 SER A C 1
ATOM 740 O O . SER A 1 94 ? 8.187 7.342 7.981 1.00 91.94 94 SER A O 1
ATOM 742 N N . ASN A 1 95 ? 9.002 8.531 6.278 1.00 89.94 95 ASN A N 1
ATOM 743 C CA . ASN A 1 95 ? 8.652 9.841 6.839 1.00 89.94 95 ASN A CA 1
ATOM 744 C C . ASN A 1 95 ? 7.290 10.367 6.350 1.00 89.94 95 ASN A C 1
ATOM 746 O O . ASN A 1 95 ? 6.744 11.307 6.940 1.00 89.94 95 ASN A O 1
ATOM 750 N N . ALA A 1 96 ? 6.727 9.782 5.291 1.00 90.50 96 ALA A N 1
ATOM 751 C CA . ALA A 1 96 ? 5.428 10.156 4.750 1.00 90.50 96 ALA A CA 1
ATOM 752 C C . ALA A 1 96 ? 4.277 9.638 5.625 1.00 90.50 96 ALA A C 1
ATOM 754 O O . ALA A 1 96 ? 4.449 8.765 6.475 1.00 90.50 96 ALA A O 1
ATOM 755 N N . GLY A 1 97 ? 3.075 10.189 5.441 1.00 89.12 97 GLY A N 1
ATOM 756 C CA . GLY A 1 97 ? 1.936 9.766 6.257 1.00 89.12 97 GLY A CA 1
ATOM 757 C C . GLY A 1 97 ? 1.640 8.271 6.083 1.00 89.12 97 GLY A C 1
ATOM 758 O O . GLY A 1 97 ? 1.765 7.729 4.984 1.00 89.12 97 GLY A O 1
ATOM 759 N N . THR A 1 98 ? 1.175 7.635 7.146 1.00 92.75 98 THR A N 1
ATOM 760 C CA . THR A 1 98 ? 1.000 6.185 7.198 1.00 92.75 98 THR A CA 1
ATOM 761 C C . THR A 1 98 ? -0.136 5.690 6.295 1.00 92.75 98 THR A C 1
ATOM 763 O O . THR A 1 98 ? -1.167 6.350 6.130 1.00 92.75 98 THR A O 1
ATOM 766 N N . THR A 1 99 ? 0.067 4.513 5.710 1.00 95.38 99 THR A N 1
ATOM 767 C CA . THR A 1 99 ? -0.952 3.692 5.043 1.00 95.38 99 THR A CA 1
ATOM 768 C C . THR A 1 99 ? -0.865 2.271 5.570 1.00 95.38 99 THR A C 1
ATOM 770 O O . THR A 1 99 ? 0.223 1.827 5.936 1.00 95.38 99 THR A O 1
ATOM 773 N N . LEU A 1 100 ? -1.993 1.573 5.623 1.00 95.94 100 LEU A N 1
ATOM 774 C CA . LEU A 1 100 ? -2.104 0.229 6.174 1.00 95.94 100 LEU A CA 1
ATOM 775 C C . LEU A 1 100 ? -3.129 -0.574 5.373 1.00 95.94 100 LEU A C 1
ATOM 777 O O . LEU A 1 100 ? -4.204 -0.073 5.056 1.00 95.94 100 LEU A O 1
ATOM 781 N N . GLY A 1 101 ? -2.800 -1.824 5.072 1.00 96.88 101 GLY A N 1
ATOM 782 C CA . GLY A 1 101 ? -3.722 -2.800 4.508 1.00 96.88 101 GLY A CA 1
ATOM 783 C C . GLY A 1 101 ? -3.799 -4.037 5.391 1.00 96.88 101 GLY A C 1
ATOM 784 O O . GLY A 1 101 ? -2.767 -4.489 5.894 1.00 96.88 101 GLY A O 1
ATOM 785 N N . LEU A 1 102 ? -5.002 -4.585 5.555 1.00 96.69 102 LEU A N 1
ATOM 786 C CA . LEU A 1 102 ? -5.262 -5.816 6.299 1.00 96.69 102 LEU A CA 1
ATOM 787 C C . LEU A 1 102 ? -6.270 -6.688 5.543 1.00 96.69 102 LEU A C 1
ATOM 789 O O . LEU A 1 102 ? -7.387 -6.265 5.246 1.00 96.69 102 LEU A O 1
ATOM 793 N N . THR A 1 103 ? -5.866 -7.918 5.250 1.00 96.19 103 THR A N 1
ATOM 794 C CA . THR A 1 103 ? -6.741 -8.962 4.707 1.00 96.19 103 THR A CA 1
ATOM 795 C C . THR A 1 103 ? -7.594 -9.561 5.821 1.00 96.19 103 THR A C 1
ATOM 797 O O . THR A 1 103 ? -7.087 -9.926 6.882 1.00 96.19 103 THR A O 1
ATOM 800 N N . CYS A 1 104 ? -8.892 -9.640 5.569 1.00 94.94 104 CYS A N 1
ATOM 801 C CA . CYS A 1 104 ? -9.905 -10.214 6.444 1.00 94.94 104 CYS A CA 1
ATOM 802 C C . CYS A 1 104 ? -10.539 -11.430 5.749 1.00 94.94 104 CYS A C 1
ATOM 804 O O . CYS A 1 104 ? -10.244 -11.737 4.593 1.00 94.94 104 CYS A O 1
ATOM 806 N N . THR A 1 105 ? -11.396 -12.147 6.467 1.00 93.56 105 THR A N 1
ATOM 807 C CA . THR A 1 105 ? -12.113 -13.326 5.943 1.00 93.56 105 THR A CA 1
ATOM 808 C C . THR A 1 105 ? -13.173 -12.965 4.903 1.00 93.56 105 THR A C 1
ATOM 810 O O . THR A 1 105 ? -13.403 -13.708 3.956 1.00 93.56 105 THR A O 1
ATOM 813 N N . ASP A 1 106 ? -13.789 -11.803 5.072 1.00 92.81 106 ASP A N 1
ATOM 814 C CA . ASP A 1 106 ? -14.922 -11.260 4.324 1.00 92.81 106 ASP A CA 1
ATOM 815 C C . ASP A 1 106 ? -14.530 -10.111 3.375 1.00 92.81 106 ASP A C 1
ATOM 817 O O . ASP A 1 106 ? -15.366 -9.596 2.626 1.00 92.81 106 ASP A O 1
ATOM 821 N N . GLY A 1 107 ? -13.256 -9.707 3.370 1.00 95.12 107 GLY A N 1
ATOM 822 C CA . GLY A 1 107 ? -12.766 -8.637 2.510 1.00 95.12 107 GLY A CA 1
ATOM 823 C C . GLY A 1 107 ? -11.387 -8.104 2.887 1.00 95.12 107 GLY A C 1
ATOM 824 O O . GLY A 1 107 ? -10.600 -8.752 3.570 1.00 95.12 107 GLY A O 1
ATOM 825 N N . ILE A 1 108 ? -11.080 -6.890 2.436 1.00 97.12 108 ILE A N 1
ATOM 826 C CA . ILE A 1 108 ? -9.831 -6.183 2.739 1.00 97.12 108 ILE A CA 1
ATOM 827 C C . ILE A 1 108 ? -10.154 -4.793 3.281 1.00 97.12 108 ILE A C 1
ATOM 829 O O . ILE A 1 108 ? -10.980 -4.071 2.716 1.00 97.12 108 ILE A O 1
ATOM 833 N N . VAL A 1 109 ? -9.458 -4.406 4.350 1.00 97.06 109 VAL A N 1
ATOM 834 C CA . VAL A 1 109 ? -9.442 -3.035 4.865 1.00 97.06 109 VAL A CA 1
ATOM 835 C C . VAL A 1 109 ? -8.210 -2.323 4.321 1.00 97.06 109 VAL A C 1
ATOM 837 O O . VAL A 1 109 ? -7.086 -2.789 4.514 1.00 97.06 109 VAL A O 1
ATOM 840 N N . LEU A 1 110 ? -8.414 -1.172 3.684 1.00 97.25 110 LEU A N 1
ATOM 841 C CA . LEU A 1 110 ? -7.356 -0.210 3.390 1.00 97.25 110 LEU A CA 1
ATOM 842 C C . LEU A 1 110 ? -7.566 1.052 4.227 1.00 97.25 110 LEU A C 1
ATOM 844 O O . LEU A 1 110 ? -8.659 1.615 4.252 1.00 97.25 110 LEU A O 1
ATOM 848 N N . LEU A 1 111 ? -6.505 1.501 4.887 1.00 95.31 111 LEU A N 1
ATOM 849 C CA . LEU A 1 111 ? -6.463 2.694 5.721 1.00 95.31 111 LEU A CA 1
ATOM 850 C C . LEU A 1 111 ? -5.390 3.652 5.191 1.00 95.31 111 LEU A C 1
ATOM 852 O O . LEU A 1 111 ? -4.217 3.294 5.077 1.00 95.31 111 LEU A O 1
ATOM 856 N N . GLY A 1 112 ? -5.781 4.892 4.916 1.00 93.38 112 GLY A N 1
ATOM 857 C CA . GLY A 1 112 ? -4.889 5.997 4.585 1.00 93.38 112 GLY A CA 1
ATOM 858 C C . GLY A 1 112 ? -4.996 7.110 5.621 1.00 93.38 112 GLY A C 1
ATOM 859 O O . GLY A 1 112 ? -6.089 7.582 5.914 1.00 93.38 112 GLY A O 1
ATOM 860 N N . ILE A 1 113 ? -3.864 7.546 6.178 1.00 89.88 113 ILE A N 1
ATOM 861 C CA . ILE A 1 113 ? -3.824 8.657 7.138 1.00 89.88 113 ILE A CA 1
ATOM 862 C C . ILE A 1 113 ? -3.254 9.891 6.450 1.00 89.88 113 ILE A C 1
ATOM 864 O O . ILE A 1 113 ? -2.055 9.953 6.157 1.00 89.88 113 ILE A O 1
ATOM 868 N N . THR A 1 114 ? -4.095 10.884 6.189 1.00 80.12 114 THR A N 1
ATOM 869 C CA . THR A 1 114 ? -3.697 12.134 5.542 1.00 80.12 114 THR A CA 1
ATOM 870 C C . THR A 1 114 ? -3.275 13.166 6.580 1.00 80.12 114 THR A C 1
ATOM 872 O O . THR A 1 114 ? -4.046 13.586 7.438 1.00 80.12 114 THR A O 1
ATOM 875 N N . THR A 1 115 ? -2.028 13.624 6.487 1.00 66.25 115 THR A N 1
ATOM 876 C CA . THR A 1 115 ? -1.513 14.708 7.329 1.00 66.25 115 THR A CA 1
ATOM 877 C C . THR A 1 115 ? -1.948 16.051 6.740 1.00 66.25 115 THR A C 1
ATOM 879 O O . THR A 1 115 ? -1.171 16.717 6.061 1.00 66.25 115 THR A O 1
ATOM 882 N N . THR A 1 116 ? -3.206 16.447 6.934 1.00 59.06 116 THR A N 1
ATOM 883 C CA . THR A 1 116 ? -3.692 17.772 6.514 1.00 59.06 116 THR A CA 1
ATOM 884 C C . THR A 1 116 ? -3.673 18.774 7.662 1.00 59.06 116 THR A C 1
ATOM 886 O O . THR A 1 116 ? -4.300 18.574 8.703 1.00 59.06 116 THR A O 1
ATOM 889 N N . ASN A 1 117 ? -2.989 19.901 7.436 1.00 51.72 117 ASN A N 1
ATOM 890 C CA . ASN A 1 117 ? -3.197 21.131 8.193 1.00 51.72 117 ASN A CA 1
ATOM 891 C C . ASN A 1 117 ? -4.625 21.634 7.933 1.00 51.72 117 ASN A C 1
ATOM 893 O O . ASN A 1 117 ? -5.085 21.647 6.792 1.00 51.72 117 ASN A O 1
ATOM 897 N N . LYS A 1 118 ? -5.309 22.069 8.993 1.00 50.59 118 LYS A N 1
ATOM 898 C CA . LYS A 1 118 ? -6.752 22.371 9.071 1.00 50.59 118 LYS A CA 1
ATOM 899 C C . LYS A 1 118 ? -7.291 23.462 8.113 1.00 50.59 118 LYS A C 1
ATOM 901 O O . LYS A 1 118 ? -8.469 23.787 8.198 1.00 50.59 118 LYS A O 1
ATOM 906 N N . ASN A 1 119 ? -6.486 24.008 7.194 1.00 49.28 119 ASN A N 1
ATOM 907 C CA . ASN A 1 119 ? -6.781 25.268 6.495 1.00 49.28 119 ASN A CA 1
ATOM 908 C C . ASN A 1 119 ? -6.941 25.184 4.962 1.00 49.28 119 ASN A C 1
ATOM 910 O O . ASN A 1 119 ? -7.169 26.219 4.340 1.00 49.28 119 ASN A O 1
ATOM 914 N N . HIS A 1 120 ? -6.866 24.010 4.323 1.00 47.31 120 HIS A N 1
ATOM 915 C CA . HIS A 1 120 ? -7.076 23.904 2.869 1.00 47.31 120 HIS A CA 1
ATOM 916 C C . HIS A 1 120 ? -8.327 23.086 2.531 1.00 47.31 120 HIS A C 1
ATOM 918 O O . HIS A 1 120 ? -8.322 21.861 2.546 1.00 47.31 120 HIS A O 1
ATOM 924 N N . ILE A 1 121 ? -9.402 23.801 2.191 1.00 47.00 121 ILE A N 1
ATOM 925 C CA . ILE A 1 121 ? -10.726 23.271 1.815 1.00 47.00 121 ILE A CA 1
ATOM 926 C C . ILE A 1 121 ? -10.702 22.536 0.454 1.00 47.00 121 ILE A C 1
ATOM 928 O O . ILE A 1 121 ? -11.630 21.802 0.134 1.00 47.00 121 ILE A O 1
ATOM 932 N N . ILE A 1 122 ? -9.645 22.702 -0.352 1.00 46.31 122 ILE A N 1
ATOM 933 C CA . ILE A 1 122 ? -9.686 22.413 -1.800 1.00 46.31 122 ILE A CA 1
ATOM 934 C C . ILE A 1 122 ? -8.968 21.118 -2.215 1.00 46.31 122 ILE A C 1
ATOM 936 O O . ILE A 1 122 ? -9.140 20.654 -3.336 1.00 46.31 122 ILE A O 1
ATOM 940 N N . SER A 1 123 ? -8.236 20.449 -1.331 1.00 48.28 123 SER A N 1
ATOM 941 C CA . SER A 1 123 ? -7.571 19.197 -1.706 1.00 48.28 123 SER A CA 1
ATOM 942 C C . SER A 1 123 ? -7.457 18.280 -0.502 1.00 48.28 123 SER A C 1
ATOM 944 O O . SER A 1 123 ? -6.440 18.254 0.193 1.00 48.28 123 SER A O 1
ATOM 946 N N . ARG A 1 124 ? -8.527 17.516 -0.249 1.00 54.78 124 ARG A N 1
ATOM 947 C CA . ARG A 1 124 ? -8.380 16.239 0.450 1.00 54.78 124 ARG A CA 1
ATOM 948 C C . ARG A 1 124 ? -7.448 15.406 -0.419 1.00 54.78 124 ARG A C 1
ATOM 950 O O . ARG A 1 124 ? -7.854 14.925 -1.469 1.00 54.78 124 ARG A O 1
ATOM 957 N N . ASN A 1 125 ? -6.181 15.320 -0.029 1.00 57.28 125 ASN A N 1
ATOM 958 C CA . ASN A 1 125 ? -5.271 14.368 -0.641 1.00 57.28 125 ASN A CA 1
ATOM 959 C C . ASN A 1 125 ? -5.752 12.984 -0.203 1.00 57.28 125 ASN A C 1
ATOM 961 O O . ASN A 1 125 ? -5.449 12.538 0.907 1.00 57.28 125 ASN A O 1
ATOM 965 N N . GLU A 1 126 ? -6.585 12.378 -1.044 1.00 78.56 126 GLU A N 1
ATOM 966 C CA . GLU A 1 126 ? -6.972 10.975 -0.959 1.00 78.56 126 GLU A CA 1
ATOM 967 C C . GLU A 1 126 ? -5.692 10.147 -1.057 1.00 78.56 126 GLU A C 1
ATOM 969 O O . GLU A 1 126 ? -4.800 10.426 -1.859 1.00 78.56 126 GLU A O 1
ATOM 974 N N . LYS A 1 127 ? -5.543 9.171 -0.174 1.00 89.94 127 LYS A N 1
ATOM 975 C CA . LYS A 1 127 ? -4.428 8.228 -0.219 1.00 89.94 127 LYS A CA 1
ATOM 976 C C . LYS A 1 127 ? -4.814 6.942 -0.905 1.00 89.94 127 LYS A C 1
ATOM 978 O O . LYS A 1 127 ? -3.915 6.216 -1.324 1.00 89.94 127 LYS A O 1
ATOM 983 N N . ILE A 1 128 ? -6.110 6.662 -0.994 1.00 94.94 128 ILE A N 1
ATOM 984 C CA . ILE A 1 128 ? -6.654 5.454 -1.592 1.00 94.94 128 ILE A CA 1
ATOM 985 C C . ILE A 1 128 ? -7.182 5.782 -2.988 1.00 94.94 128 ILE A C 1
ATOM 987 O O . ILE A 1 128 ? -8.024 6.650 -3.178 1.00 94.94 128 ILE A O 1
ATOM 991 N N . TYR A 1 129 ? -6.703 5.048 -3.983 1.00 95.69 129 TYR A N 1
ATOM 992 C CA . TYR A 1 129 ? -7.024 5.251 -5.385 1.00 95.69 129 TYR A CA 1
ATOM 993 C C . TYR A 1 129 ? -7.590 3.989 -6.001 1.00 95.69 129 TYR A C 1
ATOM 995 O O . TYR A 1 129 ? -7.074 2.889 -5.821 1.00 95.69 129 TYR A O 1
ATOM 1003 N N . ARG A 1 130 ? -8.630 4.159 -6.811 1.00 95.50 130 ARG A N 1
ATOM 1004 C CA . ARG A 1 130 ? -9.153 3.088 -7.653 1.00 95.50 130 ARG A CA 1
ATOM 1005 C C . ARG A 1 130 ? -8.302 2.939 -8.918 1.00 95.50 130 ARG A C 1
ATOM 1007 O O . ARG A 1 130 ? -8.103 3.929 -9.632 1.00 95.50 130 ARG A O 1
ATOM 1014 N N . ILE A 1 131 ? -7.826 1.729 -9.216 1.00 96.31 131 ILE A N 1
ATOM 1015 C CA . ILE A 1 131 ? -7.111 1.415 -10.464 1.00 96.31 131 ILE A CA 1
ATOM 1016 C C . ILE A 1 131 ? -8.078 0.841 -11.501 1.00 96.31 131 ILE A C 1
ATOM 1018 O O . ILE A 1 131 ? -8.187 1.377 -12.602 1.00 96.31 131 ILE A O 1
ATOM 1022 N N . THR A 1 132 ? -8.824 -0.201 -11.138 1.00 94.31 132 THR A N 1
ATOM 1023 C CA . THR A 1 132 ? -9.806 -0.862 -12.015 1.00 94.31 132 THR A CA 1
ATOM 1024 C C . THR A 1 132 ? -11.179 -0.946 -11.342 1.00 94.31 132 THR A C 1
ATOM 1026 O O . THR A 1 132 ? -11.486 -0.118 -10.490 1.00 94.31 132 THR A O 1
ATOM 1029 N N . GLY A 1 133 ? -12.057 -1.865 -11.758 1.00 90.56 133 GLY A N 1
ATOM 1030 C CA . GLY A 1 133 ? -13.325 -2.104 -11.068 1.00 90.56 133 GLY A CA 1
ATOM 1031 C C . GLY A 1 133 ? -13.119 -2.780 -9.711 1.00 90.56 133 GLY A C 1
ATOM 1032 O O . GLY A 1 133 ? -13.766 -2.387 -8.746 1.00 90.56 133 GLY A O 1
ATOM 1033 N N . SER A 1 134 ? -12.188 -3.738 -9.636 1.00 92.75 134 SER A N 1
ATOM 1034 C CA . SER A 1 134 ? -11.910 -4.521 -8.422 1.00 92.75 134 SER A CA 1
ATOM 1035 C C . SER A 1 134 ? -10.590 -4.179 -7.717 1.00 92.75 134 SER A C 1
ATOM 1037 O O . SER A 1 134 ? -10.420 -4.544 -6.554 1.00 92.75 134 SER A O 1
ATOM 1039 N N . ILE A 1 135 ? -9.656 -3.485 -8.383 1.00 96.69 135 ILE A N 1
ATOM 1040 C CA . ILE A 1 135 ? -8.327 -3.179 -7.833 1.00 96.69 135 ILE A CA 1
ATOM 1041 C C . ILE A 1 135 ? -8.266 -1.753 -7.291 1.00 96.69 135 ILE A C 1
ATOM 1043 O O . ILE A 1 135 ? -8.528 -0.775 -8.002 1.00 96.69 135 ILE A O 1
ATOM 1047 N N . TYR A 1 136 ? -7.803 -1.646 -6.049 1.00 97.56 136 TYR A N 1
ATOM 1048 C CA . TYR A 1 136 ? -7.516 -0.397 -5.353 1.00 97.56 136 TYR A CA 1
ATOM 1049 C C . TYR A 1 136 ? -6.060 -0.357 -4.901 1.00 97.56 136 TYR A C 1
ATOM 1051 O O . TYR A 1 136 ? -5.437 -1.399 -4.707 1.00 97.56 136 TYR A O 1
ATOM 1059 N N . CYS A 1 137 ? -5.513 0.839 -4.709 1.00 97.12 137 CYS A N 1
ATOM 1060 C CA . CYS A 1 137 ? -4.184 1.010 -4.145 1.00 97.12 137 CYS A CA 1
ATOM 1061 C C . CYS A 1 137 ? -4.105 2.163 -3.150 1.00 97.12 137 CYS A 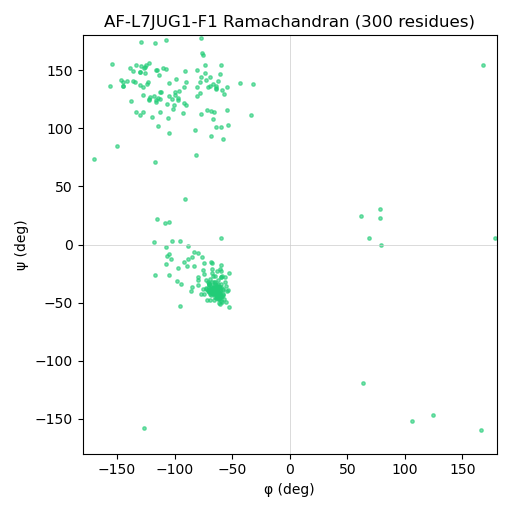C 1
ATOM 1063 O O . CYS A 1 137 ? -4.812 3.155 -3.296 1.00 97.12 137 CYS A O 1
ATOM 1065 N N . THR A 1 138 ? -3.194 2.080 -2.187 1.00 96.94 138 THR A N 1
ATOM 1066 C CA . THR A 1 138 ? -2.830 3.197 -1.312 1.00 96.94 138 THR A CA 1
ATOM 1067 C C . THR A 1 138 ? -1.453 3.741 -1.658 1.00 96.94 138 THR A C 1
ATOM 1069 O O . THR A 1 138 ? -0.591 2.983 -2.097 1.00 96.94 138 THR A O 1
ATOM 1072 N N . ILE A 1 139 ? -1.221 5.031 -1.408 1.00 95.25 139 ILE A N 1
ATOM 1073 C CA . ILE A 1 139 ? 0.074 5.692 -1.623 1.00 95.25 139 ILE A CA 1
ATOM 1074 C C . ILE A 1 139 ? 0.700 6.118 -0.292 1.00 95.25 139 ILE A C 1
ATOM 1076 O O . ILE A 1 139 ? 0.074 6.836 0.493 1.00 95.25 139 ILE A O 1
ATOM 1080 N N . SER A 1 140 ? 1.975 5.781 -0.092 1.00 94.88 140 SER A N 1
ATOM 1081 C CA . SER A 1 140 ? 2.832 6.403 0.922 1.00 94.88 140 SER A CA 1
ATOM 1082 C C . SER A 1 140 ? 4.126 6.910 0.289 1.00 94.88 140 SER A C 1
ATOM 1084 O O . SER A 1 140 ? 4.791 6.170 -0.427 1.00 94.88 140 SER A O 1
ATOM 1086 N N . GLY A 1 141 ? 4.489 8.171 0.530 1.00 93.31 141 GLY A N 1
ATOM 1087 C CA . GLY A 1 141 ? 5.682 8.802 -0.043 1.00 93.31 141 GLY A CA 1
ATOM 1088 C C . GLY A 1 141 ? 5.379 10.094 -0.800 1.00 93.31 141 GLY A C 1
ATOM 1089 O O . GLY A 1 141 ? 4.472 10.849 -0.439 1.00 93.31 141 GLY A O 1
ATOM 1090 N N . ILE A 1 142 ? 6.154 10.355 -1.854 1.00 91.94 142 ILE A N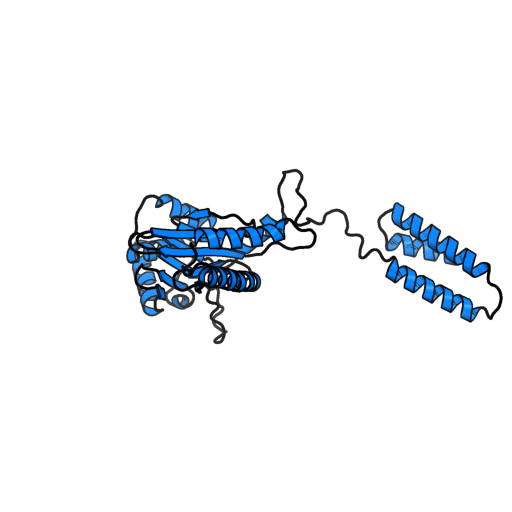 1
ATOM 1091 C CA . ILE A 1 142 ? 5.994 11.513 -2.735 1.00 91.94 142 ILE A CA 1
ATOM 1092 C C . ILE A 1 142 ? 4.740 11.328 -3.594 1.00 91.94 142 ILE A C 1
ATOM 1094 O O . ILE A 1 142 ? 4.659 10.451 -4.452 1.00 91.94 142 ILE A O 1
ATOM 1098 N N . PHE A 1 143 ? 3.765 12.211 -3.395 1.00 90.69 143 PHE A N 1
ATOM 1099 C CA . PHE A 1 143 ? 2.456 12.119 -4.035 1.00 90.69 143 PHE A CA 1
ATOM 1100 C C . PHE A 1 143 ? 2.503 12.221 -5.568 1.00 90.69 143 PHE A C 1
ATOM 1102 O O . PHE A 1 143 ? 1.824 11.464 -6.257 1.00 90.69 143 PHE A O 1
ATOM 1109 N N . SER A 1 144 ? 3.332 13.116 -6.115 1.00 92.06 144 SER A N 1
ATOM 1110 C CA . SER A 1 144 ? 3.475 13.293 -7.568 1.00 92.06 144 SER A CA 1
ATOM 1111 C C . SER A 1 144 ? 4.007 12.040 -8.265 1.00 92.06 144 SER A C 1
ATOM 1113 O O . SER A 1 144 ? 3.509 11.670 -9.326 1.00 92.06 144 SER A O 1
ATOM 1115 N N . ASP A 1 145 ? 4.980 11.370 -7.643 1.00 94.38 145 ASP A N 1
ATOM 1116 C CA . ASP A 1 145 ? 5.525 10.096 -8.118 1.00 94.38 145 ASP A CA 1
ATOM 1117 C C . ASP A 1 145 ? 4.437 9.015 -8.080 1.00 94.38 145 ASP A C 1
ATOM 1119 O O . ASP A 1 145 ? 4.250 8.264 -9.038 1.00 94.38 145 ASP A O 1
ATOM 1123 N N . GLY A 1 146 ? 3.658 9.012 -6.993 1.00 94.94 146 GLY A N 1
ATOM 1124 C CA . GLY A 1 146 ? 2.490 8.162 -6.804 1.00 94.94 146 GLY A CA 1
ATOM 1125 C C . GLY A 1 146 ? 1.485 8.238 -7.955 1.00 94.94 146 GLY A C 1
ATOM 1126 O O . GLY A 1 146 ? 1.128 7.223 -8.556 1.00 94.94 146 GLY A O 1
ATOM 1127 N N . LEU A 1 147 ? 1.056 9.454 -8.299 1.00 94.50 147 LEU A N 1
ATOM 1128 C CA . LEU A 1 147 ? 0.068 9.689 -9.354 1.00 94.50 147 LEU A CA 1
ATOM 1129 C C . LEU A 1 147 ? 0.556 9.263 -10.743 1.00 94.50 147 LEU A C 1
ATOM 1131 O O . LEU A 1 147 ? -0.239 8.759 -11.541 1.00 94.50 147 LEU A O 1
ATOM 1135 N N . GLN A 1 148 ? 1.848 9.436 -11.035 1.00 95.31 148 GLN A N 1
ATOM 1136 C CA . GLN A 1 148 ? 2.425 9.003 -12.307 1.00 95.31 148 GLN A CA 1
ATOM 1137 C C . GLN A 1 148 ? 2.322 7.481 -12.470 1.00 95.31 148 GLN A C 1
ATOM 1139 O O . GLN A 1 148 ? 1.871 6.998 -13.511 1.00 95.31 148 GLN A O 1
ATOM 1144 N N . ILE A 1 149 ? 2.689 6.731 -11.429 1.00 96.94 149 ILE A N 1
ATOM 1145 C CA . ILE A 1 149 ? 2.603 5.268 -11.428 1.00 96.94 149 ILE A CA 1
ATOM 1146 C C . ILE A 1 149 ? 1.150 4.795 -11.469 1.00 96.94 149 ILE A C 1
ATOM 1148 O O . ILE A 1 149 ? 0.845 3.863 -12.204 1.00 96.94 149 ILE A O 1
ATOM 1152 N N . ILE A 1 150 ? 0.228 5.458 -10.767 1.00 97.00 150 ILE A N 1
ATOM 1153 C CA . ILE A 1 150 ? -1.206 5.125 -10.822 1.00 97.00 150 ILE A CA 1
ATOM 1154 C C . ILE A 1 150 ? -1.775 5.304 -12.226 1.00 97.00 150 ILE A C 1
ATOM 1156 O O . ILE A 1 150 ? -2.518 4.446 -12.701 1.00 97.00 150 ILE A O 1
ATOM 1160 N N . SER A 1 151 ? -1.437 6.407 -12.896 1.00 97.00 151 SER A N 1
ATOM 1161 C CA . SER A 1 151 ? -1.872 6.653 -14.274 1.00 97.00 151 SER A CA 1
ATOM 1162 C C . SER A 1 151 ? -1.388 5.540 -15.209 1.00 97.00 151 SER A C 1
ATOM 1164 O O . SER A 1 151 ? -2.165 4.987 -15.986 1.00 97.00 151 SER A O 1
ATOM 1166 N N . MET A 1 152 ? -0.125 5.135 -15.057 1.00 97.19 152 MET A N 1
ATOM 1167 C CA . MET A 1 152 ? 0.447 4.015 -15.798 1.00 97.19 152 MET A CA 1
ATOM 1168 C C . MET A 1 152 ? -0.228 2.677 -15.456 1.00 97.19 152 MET A C 1
ATOM 1170 O O . MET A 1 152 ? -0.586 1.935 -16.363 1.00 97.19 152 MET A O 1
ATOM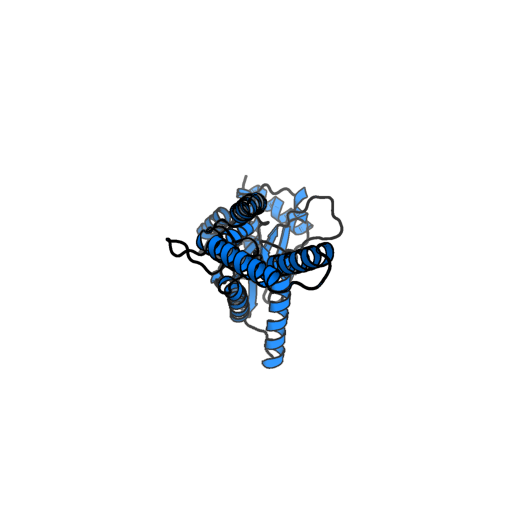 1174 N N . ALA A 1 153 ? -0.450 2.373 -14.175 1.00 97.69 153 ALA A N 1
ATOM 1175 C CA . ALA A 1 153 ? -1.102 1.139 -13.737 1.00 97.69 153 ALA A CA 1
ATOM 1176 C C . ALA A 1 153 ? -2.529 1.022 -14.297 1.00 97.69 153 ALA A C 1
ATOM 1178 O O . ALA A 1 153 ? -2.938 -0.045 -14.751 1.00 97.69 153 ALA A O 1
ATOM 1179 N N . ARG A 1 154 ? -3.272 2.137 -14.337 1.00 97.94 154 ARG A N 1
ATOM 1180 C CA . ARG A 1 154 ? -4.591 2.209 -14.984 1.00 97.94 154 ARG A CA 1
ATOM 1181 C C . ARG A 1 154 ? -4.500 1.902 -16.473 1.00 97.94 154 ARG A C 1
ATOM 1183 O O . ARG A 1 154 ? -5.309 1.128 -16.971 1.00 97.94 154 ARG A O 1
ATOM 1190 N N . PHE A 1 155 ? -3.523 2.481 -17.168 1.00 97.56 155 PHE A N 1
ATOM 1191 C CA . PHE A 1 155 ? -3.311 2.218 -18.589 1.00 97.56 155 PHE A CA 1
ATOM 1192 C C . PHE A 1 155 ? -3.021 0.733 -18.853 1.00 97.56 155 PHE A C 1
ATOM 1194 O O . PHE A 1 155 ? -3.731 0.118 -19.644 1.00 97.56 155 PHE A O 1
ATOM 1201 N N . ILE A 1 156 ? -2.067 0.142 -18.126 1.00 97.00 156 ILE A N 1
ATOM 1202 C CA . ILE A 1 156 ? -1.693 -1.278 -18.248 1.00 97.00 156 ILE A CA 1
ATOM 1203 C C . ILE A 1 156 ? -2.907 -2.184 -18.010 1.00 97.00 156 ILE A C 1
ATOM 1205 O O . ILE A 1 156 ? -3.182 -3.090 -18.796 1.00 97.00 156 ILE A O 1
ATOM 1209 N N . ALA A 1 157 ? -3.676 -1.920 -16.952 1.00 97.19 157 ALA A N 1
ATOM 1210 C CA . ALA A 1 157 ? -4.832 -2.742 -16.618 1.00 97.19 157 ALA A CA 1
ATOM 1211 C C . ALA A 1 157 ? -5.958 -2.646 -17.664 1.00 97.19 157 ALA A C 1
ATOM 1213 O O . ALA A 1 157 ? -6.600 -3.652 -17.972 1.00 97.19 157 ALA A O 1
ATOM 1214 N N . GLN A 1 158 ? -6.193 -1.458 -18.233 1.00 96.88 158 GLN A N 1
ATOM 1215 C CA . GLN A 1 158 ? -7.181 -1.274 -19.302 1.00 96.88 158 GLN A CA 1
ATOM 1216 C C . GLN A 1 158 ? -6.731 -1.906 -20.618 1.00 96.88 158 GLN A C 1
ATOM 1218 O O . GLN A 1 158 ? -7.533 -2.529 -21.309 1.00 96.88 158 GLN A O 1
ATOM 1223 N N . GLU A 1 159 ? -5.449 -1.799 -20.954 1.00 97.19 159 GLU A N 1
ATOM 1224 C CA . GLU A 1 159 ? -4.873 -2.455 -22.124 1.00 97.19 159 GLU A CA 1
ATOM 1225 C C . GLU A 1 159 ? -4.977 -3.984 -22.013 1.00 97.19 159 GLU A C 1
ATOM 1227 O O . GLU A 1 159 ? -5.366 -4.653 -22.973 1.00 97.19 159 GLU A O 1
ATOM 1232 N N . TYR A 1 160 ? -4.705 -4.539 -20.826 1.00 97.06 160 TYR A N 1
ATOM 1233 C CA . TYR A 1 160 ? -4.886 -5.963 -20.546 1.00 97.06 160 TYR A CA 1
ATOM 1234 C C . TYR A 1 160 ? -6.348 -6.393 -20.718 1.00 97.06 160 TYR A C 1
ATOM 1236 O O . TYR A 1 160 ? -6.616 -7.397 -21.379 1.00 97.06 160 TYR A O 1
ATOM 1244 N N . LEU A 1 161 ? -7.292 -5.620 -20.167 1.00 96.44 161 LEU A N 1
ATOM 1245 C CA . LEU A 1 161 ? -8.726 -5.883 -20.306 1.00 96.44 161 LEU A CA 1
ATOM 1246 C C . LEU A 1 161 ? -9.168 -5.838 -21.774 1.00 96.44 161 LEU A C 1
ATOM 1248 O O . LEU A 1 161 ? -9.905 -6.715 -22.213 1.00 96.44 161 LEU A O 1
ATOM 1252 N N . TYR A 1 162 ? -8.691 -4.858 -22.543 1.00 97.06 162 TYR A N 1
ATOM 1253 C CA . TYR A 1 162 ? -9.001 -4.731 -23.967 1.00 97.06 162 TYR A CA 1
ATOM 1254 C C . TYR A 1 162 ? -8.488 -5.926 -24.782 1.00 97.06 162 TYR A C 1
ATOM 1256 O O . TYR A 1 162 ? -9.197 -6.431 -25.649 1.00 97.06 162 TYR A O 1
ATOM 1264 N N . ARG A 1 163 ? -7.268 -6.401 -24.499 1.00 97.25 163 ARG A N 1
ATOM 1265 C CA . ARG A 1 163 ? -6.654 -7.526 -25.223 1.00 97.25 163 ARG A CA 1
ATOM 1266 C C . ARG A 1 163 ? -7.249 -8.881 -24.854 1.00 97.25 163 ARG A C 1
ATOM 1268 O O . ARG A 1 163 ? -7.456 -9.706 -25.737 1.00 97.25 163 ARG A O 1
ATOM 1275 N N . ASN A 1 164 ? -7.482 -9.117 -23.565 1.00 96.56 164 ASN A N 1
ATOM 1276 C CA . ASN A 1 164 ? -7.831 -10.444 -23.052 1.00 96.56 164 ASN A CA 1
ATOM 1277 C C . ASN A 1 164 ? -9.325 -10.604 -22.741 1.00 96.56 164 ASN A C 1
ATOM 1279 O O . ASN A 1 164 ? -9.775 -11.716 -22.481 1.00 96.56 164 ASN A O 1
ATOM 1283 N N . GLY A 1 165 ? -10.098 -9.514 -22.716 1.00 95.56 165 GLY A N 1
ATOM 1284 C CA . GLY A 1 165 ? -11.519 -9.524 -22.357 1.00 95.56 165 GLY A CA 1
ATOM 1285 C C . GLY A 1 165 ? -11.804 -9.837 -20.882 1.00 95.56 165 GLY A C 1
ATOM 1286 O O . GLY A 1 165 ? -12.963 -9.974 -20.502 1.00 95.56 165 GLY A O 1
ATOM 1287 N N . VAL A 1 166 ? -10.769 -9.952 -20.044 1.00 94.38 166 VAL A N 1
ATOM 1288 C CA . VAL A 1 166 ? -10.870 -10.265 -18.612 1.00 94.38 166 VAL A CA 1
ATOM 1289 C C . VAL A 1 166 ? -10.057 -9.280 -17.782 1.00 94.38 166 VAL A C 1
ATOM 1291 O O . VAL A 1 166 ? -9.025 -8.775 -18.226 1.00 94.38 166 VAL A O 1
ATOM 1294 N N . GLU A 1 167 ? -10.521 -8.996 -16.565 1.00 92.75 167 GLU A N 1
ATOM 1295 C CA . GLU A 1 167 ? -9.812 -8.094 -15.659 1.00 92.75 167 GLU A CA 1
ATOM 1296 C C . GLU A 1 167 ? -8.468 -8.698 -15.222 1.00 92.75 167 GLU A C 1
ATOM 1298 O O . GLU A 1 167 ? -8.354 -9.895 -14.936 1.00 92.75 167 GLU A O 1
ATOM 1303 N N . MET A 1 168 ? -7.441 -7.848 -15.185 1.00 94.50 168 MET A N 1
ATOM 1304 C CA . MET A 1 168 ? -6.082 -8.228 -14.816 1.00 94.50 168 MET A CA 1
ATOM 1305 C C . MET A 1 168 ? -6.029 -8.737 -13.368 1.00 94.50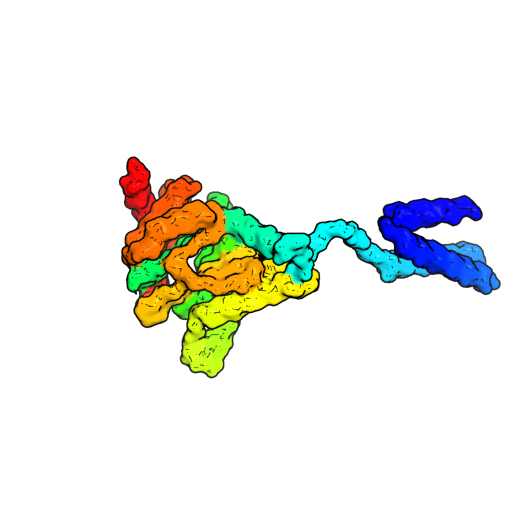 168 MET A C 1
ATOM 1307 O O . MET A 1 168 ? -6.681 -8.197 -12.472 1.00 94.50 168 MET A O 1
ATOM 1311 N N . SER A 1 169 ? -5.228 -9.776 -13.126 1.00 94.62 169 SER A N 1
ATOM 1312 C CA . SER A 1 169 ? -4.902 -10.194 -11.760 1.00 94.62 169 SER A CA 1
ATOM 1313 C C . SER A 1 169 ? -4.011 -9.146 -11.099 1.00 94.62 169 SER A C 1
ATOM 1315 O O . SER A 1 169 ? -3.044 -8.687 -11.710 1.00 94.62 169 SER A O 1
ATOM 1317 N N . ILE A 1 170 ? -4.289 -8.812 -9.838 1.00 96.62 170 ILE A N 1
ATOM 1318 C CA . ILE A 1 170 ? -3.471 -7.886 -9.052 1.00 96.62 170 ILE A CA 1
ATOM 1319 C C . ILE A 1 170 ? -1.996 -8.285 -9.017 1.00 96.62 170 ILE A C 1
ATOM 1321 O O . ILE A 1 170 ? -1.145 -7.413 -9.130 1.00 96.62 170 ILE A O 1
ATOM 1325 N N . GLY A 1 171 ? -1.679 -9.582 -8.923 1.00 95.62 171 GLY A N 1
ATOM 1326 C CA . GLY A 1 171 ? -0.289 -10.043 -8.881 1.00 95.62 171 GLY A CA 1
ATOM 1327 C C . GLY A 1 171 ? 0.487 -9.624 -10.131 1.00 95.62 171 GLY A C 1
ATOM 1328 O O . GLY A 1 171 ? 1.570 -9.062 -10.017 1.00 95.62 171 GLY A O 1
ATOM 1329 N N . TYR A 1 172 ? -0.125 -9.799 -11.307 1.00 95.69 172 TYR A N 1
ATOM 1330 C CA . TYR A 1 172 ? 0.476 -9.410 -12.582 1.00 95.69 172 TYR A CA 1
ATOM 1331 C C . TYR A 1 172 ? 0.590 -7.882 -12.705 1.00 95.69 172 TYR A C 1
ATOM 1333 O O . TYR A 1 172 ? 1.609 -7.363 -13.145 1.00 95.69 172 TYR A O 1
ATOM 1341 N N . LEU A 1 173 ? -0.423 -7.136 -12.246 1.00 97.38 173 LEU A N 1
ATOM 1342 C CA . LEU A 1 173 ? -0.371 -5.672 -12.243 1.00 97.38 173 LEU A CA 1
ATOM 1343 C C . LEU A 1 173 ? 0.769 -5.137 -11.365 1.00 97.38 173 LEU A C 1
ATOM 1345 O O . LEU A 1 173 ? 1.484 -4.225 -11.776 1.00 97.38 173 LEU A O 1
ATOM 1349 N N . VAL A 1 174 ? 0.928 -5.678 -10.154 1.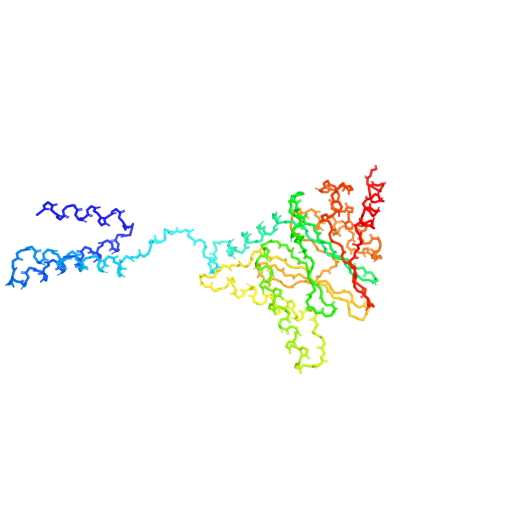00 97.56 174 VAL A N 1
ATOM 1350 C CA . VAL A 1 174 ? 1.973 -5.227 -9.226 1.00 97.56 174 VAL A CA 1
ATOM 1351 C C . VAL A 1 174 ? 3.356 -5.602 -9.738 1.00 97.56 174 VAL A C 1
ATOM 1353 O O . VAL A 1 174 ? 4.270 -4.802 -9.588 1.00 97.56 174 VAL A O 1
ATOM 1356 N N . GLU A 1 175 ? 3.512 -6.754 -10.390 1.00 97.25 175 GLU A N 1
ATOM 1357 C CA . GLU A 1 175 ? 4.767 -7.142 -11.037 1.00 97.25 175 GLU A CA 1
ATOM 1358 C C . GLU A 1 175 ? 5.171 -6.158 -12.148 1.00 97.25 175 GLU A C 1
ATOM 1360 O O . GLU A 1 175 ? 6.296 -5.662 -12.141 1.00 97.25 175 GLU A O 1
ATOM 1365 N N . GLU A 1 176 ? 4.247 -5.777 -13.035 1.00 96.94 176 GLU A N 1
ATOM 1366 C CA . GLU A 1 176 ? 4.498 -4.771 -14.081 1.00 96.94 176 GLU A CA 1
ATOM 1367 C C . GLU A 1 176 ? 4.859 -3.394 -13.491 1.00 96.94 176 GLU A C 1
ATOM 1369 O O . GLU A 1 176 ? 5.786 -2.715 -13.949 1.00 96.94 176 GLU A O 1
ATOM 1374 N N . VAL A 1 177 ? 4.166 -2.979 -12.425 1.00 97.25 177 VAL A N 1
ATOM 1375 C CA . VAL A 1 177 ? 4.484 -1.735 -11.708 1.00 97.25 177 VAL A CA 1
ATOM 1376 C C . VAL A 1 177 ? 5.863 -1.814 -11.048 1.00 97.25 177 VAL A C 1
ATOM 1378 O O . VAL A 1 177 ? 6.654 -0.878 -11.178 1.00 97.25 177 VAL A O 1
ATOM 1381 N N . ALA A 1 178 ? 6.175 -2.920 -10.374 1.00 97.31 178 ALA A N 1
ATOM 1382 C CA . ALA A 1 178 ? 7.446 -3.139 -9.697 1.00 97.31 178 ALA A CA 1
ATOM 1383 C C . ALA A 1 178 ? 8.613 -3.158 -10.695 1.00 97.31 178 ALA A C 1
ATOM 1385 O O . ALA A 1 178 ? 9.608 -2.465 -10.478 1.00 97.31 178 ALA A O 1
ATOM 1386 N N . MET A 1 179 ? 8.459 -3.838 -11.837 1.00 96.25 179 MET A N 1
ATOM 1387 C CA . MET A 1 179 ? 9.432 -3.819 -12.936 1.00 96.25 179 MET A CA 1
ATOM 1388 C C . MET A 1 179 ? 9.670 -2.399 -13.451 1.00 96.25 179 MET A C 1
ATOM 1390 O O . MET A 1 179 ? 10.817 -1.983 -13.646 1.00 96.25 179 MET A O 1
ATOM 1394 N N . ARG A 1 180 ? 8.604 -1.603 -13.619 1.00 95.25 180 ARG A N 1
ATOM 1395 C CA . ARG A 1 180 ? 8.760 -0.195 -13.995 1.00 95.25 180 ARG A CA 1
ATOM 1396 C C . ARG A 1 180 ? 9.546 0.580 -12.946 1.00 95.25 180 ARG A C 1
ATOM 1398 O O . ARG A 1 180 ? 10.413 1.363 -13.321 1.00 95.25 180 ARG A O 1
ATOM 1405 N N . MET A 1 181 ? 9.238 0.409 -11.663 1.00 95.19 181 MET A N 1
ATOM 1406 C CA . MET A 1 181 ? 9.939 1.113 -10.587 1.00 95.19 181 MET A CA 1
ATOM 1407 C C . MET A 1 181 ? 11.419 0.719 -10.540 1.00 95.19 181 MET A C 1
ATOM 1409 O O . MET A 1 181 ? 12.282 1.595 -10.486 1.00 95.19 181 MET A O 1
ATOM 1413 N N . GLN A 1 182 ? 11.713 -0.574 -10.679 1.00 94.81 182 GLN A N 1
ATOM 1414 C CA . GLN A 1 182 ? 13.068 -1.116 -10.729 1.00 94.81 182 GLN A CA 1
ATOM 1415 C C . GLN A 1 182 ? 13.874 -0.576 -11.920 1.00 94.81 182 GLN A C 1
ATOM 1417 O O . GLN A 1 182 ? 15.061 -0.290 -11.792 1.00 94.81 182 GLN A O 1
ATOM 1422 N N . TYR A 1 183 ? 13.250 -0.356 -13.078 1.00 94.00 183 TYR A N 1
ATOM 1423 C CA . TYR A 1 183 ? 13.940 0.226 -14.235 1.00 94.00 183 TYR A CA 1
ATOM 1424 C C . TYR A 1 183 ? 14.612 1.579 -13.910 1.00 94.00 183 TYR A C 1
ATOM 1426 O O . TYR A 1 183 ? 15.717 1.864 -14.379 1.00 94.00 183 TYR A O 1
ATOM 1434 N N . PHE A 1 184 ? 13.993 2.400 -13.051 1.00 92.44 184 PHE A N 1
ATOM 1435 C CA . PHE A 1 184 ? 14.556 3.687 -12.619 1.00 92.44 184 PHE A CA 1
ATOM 1436 C C . PHE A 1 184 ? 15.680 3.563 -11.584 1.00 92.44 184 PHE A C 1
ATOM 1438 O O . PHE A 1 184 ? 16.363 4.555 -11.330 1.00 92.44 184 PHE A O 1
ATOM 1445 N N . THR A 1 185 ? 15.907 2.379 -11.008 1.00 90.94 185 THR A N 1
ATOM 1446 C CA . THR A 1 185 ? 17.043 2.125 -10.109 1.00 90.94 185 THR A CA 1
ATOM 1447 C C . THR A 1 185 ? 18.289 1.654 -10.864 1.00 90.94 185 THR A C 1
ATOM 1449 O O . THR A 1 185 ? 19.401 1.772 -10.361 1.00 90.94 185 THR A O 1
ATOM 1452 N N . GLN A 1 186 ? 18.135 1.172 -12.100 1.00 88.12 186 GLN A N 1
ATOM 1453 C CA . GLN A 1 186 ? 19.240 0.616 -12.887 1.00 88.12 186 GLN A CA 1
ATOM 1454 C C . GLN A 1 186 ? 19.845 1.616 -13.881 1.00 88.12 186 GLN A C 1
ATOM 1456 O O . GLN A 1 186 ? 21.041 1.556 -14.178 1.00 88.12 186 GLN A O 1
ATOM 1461 N N . GLY A 1 187 ? 19.050 2.548 -14.414 1.00 83.00 187 GLY A N 1
ATOM 1462 C CA . GLY A 1 187 ? 19.548 3.489 -15.416 1.00 83.00 187 GLY A CA 1
ATOM 1463 C C . GLY A 1 187 ? 20.325 4.669 -14.831 1.00 83.00 187 GLY A C 1
ATOM 1464 O O . GLY A 1 187 ? 19.913 5.312 -13.864 1.00 83.00 187 GLY A O 1
ATOM 1465 N N . GLY A 1 188 ? 21.457 4.989 -15.459 1.00 79.94 188 GLY A N 1
ATOM 1466 C CA . GLY A 1 188 ? 22.278 6.139 -15.085 1.00 79.94 188 GLY A CA 1
ATOM 1467 C C . GLY A 1 188 ? 21.543 7.465 -15.305 1.00 79.94 188 GLY A C 1
ATOM 1468 O O . GLY A 1 188 ? 20.935 7.677 -16.351 1.00 79.94 188 GLY A O 1
ATOM 1469 N N . GLY A 1 189 ? 21.603 8.364 -14.319 1.00 81.81 189 GLY A N 1
ATOM 1470 C CA . GLY A 1 189 ? 20.969 9.689 -14.384 1.00 81.81 189 GLY A CA 1
ATOM 1471 C C . GLY A 1 189 ? 19.462 9.705 -14.100 1.00 81.81 189 GLY A C 1
ATOM 1472 O O . GLY A 1 189 ? 18.862 10.777 -14.090 1.00 81.81 189 GLY A O 1
ATOM 1473 N N . MET A 1 190 ? 18.848 8.549 -13.836 1.00 86.75 190 MET A N 1
ATOM 1474 C CA . MET A 1 190 ? 17.475 8.462 -13.340 1.00 86.75 190 MET A CA 1
ATOM 1475 C C . MET A 1 190 ? 17.451 8.466 -11.810 1.00 86.75 190 MET A C 1
ATOM 1477 O O . MET A 1 190 ? 18.381 7.979 -11.170 1.00 86.75 190 MET A O 1
ATOM 1481 N N . ARG A 1 191 ? 16.385 9.013 -11.216 1.00 90.62 191 ARG A N 1
ATOM 1482 C CA . ARG A 1 191 ? 16.139 8.918 -9.770 1.00 90.62 191 ARG A CA 1
ATOM 1483 C C . ARG A 1 191 ? 15.132 7.798 -9.481 1.00 90.62 191 ARG A C 1
ATOM 1485 O O . ARG A 1 191 ? 14.166 7.688 -10.240 1.00 90.62 191 ARG A O 1
ATOM 1492 N N . PRO A 1 192 ? 15.295 7.026 -8.391 1.00 93.81 192 PRO A N 1
ATOM 1493 C CA . PRO A 1 192 ? 14.256 6.120 -7.923 1.00 93.81 192 PRO A CA 1
ATOM 1494 C C . PRO A 1 192 ? 12.968 6.877 -7.590 1.00 93.81 192 PRO A C 1
ATOM 1496 O O . PRO A 1 192 ? 12.985 8.068 -7.247 1.00 93.81 192 PRO A O 1
ATOM 1499 N N . PHE A 1 193 ? 11.846 6.170 -7.663 1.00 95.50 193 PHE A N 1
ATOM 1500 C CA . PHE A 1 193 ? 10.569 6.693 -7.195 1.00 95.50 193 PHE A CA 1
ATOM 1501 C C . PHE A 1 193 ? 10.556 6.781 -5.670 1.00 95.50 193 PHE A C 1
ATOM 1503 O O . PHE A 1 193 ? 10.956 5.844 -4.991 1.00 95.50 193 PHE A O 1
ATOM 1510 N N . GLY A 1 194 ? 10.067 7.890 -5.119 1.00 95.12 194 GLY A N 1
ATOM 1511 C CA . GLY A 1 194 ? 9.979 8.093 -3.670 1.00 95.12 194 GLY A CA 1
ATOM 1512 C C . GLY A 1 194 ? 8.654 7.631 -3.072 1.00 95.12 194 GLY A C 1
ATOM 1513 O O . GLY A 1 194 ? 8.099 8.353 -2.246 1.00 95.12 194 GLY A O 1
ATOM 1514 N N . VAL A 1 195 ? 8.093 6.513 -3.536 1.00 96.12 195 VAL A N 1
ATOM 1515 C CA . VAL A 1 195 ? 6.738 6.067 -3.183 1.00 96.12 195 VAL A CA 1
ATOM 1516 C C . VAL A 1 195 ? 6.670 4.553 -3.003 1.00 96.12 195 VAL A C 1
ATOM 1518 O O . VAL A 1 195 ? 7.274 3.809 -3.771 1.00 96.12 195 VAL A O 1
ATOM 1521 N N . SER A 1 196 ? 5.902 4.113 -2.010 1.00 97.19 196 SER A N 1
ATOM 1522 C CA . SER A 1 196 ? 5.463 2.728 -1.841 1.00 97.19 196 SER A CA 1
ATOM 1523 C C . SER A 1 196 ? 3.951 2.634 -1.985 1.00 97.19 196 SER A C 1
ATOM 1525 O O . SER A 1 196 ? 3.211 3.563 -1.637 1.00 97.19 196 SER A O 1
ATOM 1527 N N . PHE A 1 197 ? 3.493 1.480 -2.456 1.00 97.75 197 PHE A N 1
ATOM 1528 C CA . PHE A 1 197 ? 2.084 1.193 -2.665 1.00 97.75 197 PHE A CA 1
ATOM 1529 C C . PHE A 1 197 ? 1.663 -0.075 -1.940 1.00 97.75 197 PHE A C 1
ATOM 1531 O O . PHE A 1 197 ? 2.422 -1.044 -1.856 1.00 97.75 197 PHE A O 1
ATOM 1538 N N . LEU A 1 198 ? 0.410 -0.084 -1.495 1.00 97.88 198 LEU A N 1
ATOM 1539 C CA . LEU A 1 198 ? -0.321 -1.309 -1.184 1.00 97.88 198 LEU A CA 1
ATOM 1540 C C . LEU A 1 198 ? -1.444 -1.443 -2.191 1.00 97.88 198 LEU A C 1
ATOM 1542 O O . LEU A 1 198 ? -2.245 -0.528 -2.320 1.00 97.88 198 LEU A O 1
ATOM 1546 N N . PHE A 1 199 ? -1.510 -2.563 -2.888 1.00 98.12 199 PHE A N 1
ATOM 1547 C CA . PHE A 1 199 ? -2.586 -2.896 -3.805 1.00 98.12 199 PHE A CA 1
ATOM 1548 C C . PHE A 1 199 ? -3.493 -3.931 -3.152 1.00 98.12 199 PHE A C 1
ATOM 1550 O O . PHE A 1 199 ? -3.005 -4.879 -2.539 1.00 98.12 199 PHE A O 1
ATOM 1557 N N . ALA A 1 200 ? -4.800 -3.776 -3.322 1.00 98.00 200 ALA A N 1
ATOM 1558 C CA . ALA A 1 200 ? -5.801 -4.704 -2.826 1.00 98.00 200 ALA A CA 1
ATOM 1559 C C . ALA A 1 200 ? -6.785 -5.089 -3.930 1.00 98.00 200 ALA A C 1
ATOM 1561 O O . ALA A 1 200 ? -7.246 -4.236 -4.693 1.00 98.00 200 ALA A O 1
ATOM 1562 N N . GLN A 1 201 ? -7.112 -6.376 -3.984 1.00 96.81 201 GLN A N 1
ATOM 1563 C CA . GLN A 1 201 ? -8.138 -6.937 -4.852 1.00 96.81 201 GLN A CA 1
ATOM 1564 C C . GLN A 1 201 ? -8.827 -8.086 -4.116 1.00 96.81 201 GLN A C 1
ATOM 1566 O O . GLN A 1 201 ? -8.163 -8.930 -3.515 1.00 96.81 201 GLN A O 1
ATOM 1571 N N . VAL A 1 202 ? -10.153 -8.136 -4.195 1.00 95.62 202 VAL A N 1
ATOM 1572 C CA . VAL A 1 202 ? -10.932 -9.312 -3.795 1.00 95.62 202 VAL A CA 1
ATOM 1573 C C . VAL A 1 202 ? -11.419 -9.987 -5.068 1.00 95.62 202 VAL A C 1
ATOM 1575 O O . VAL A 1 202 ? -12.091 -9.357 -5.886 1.00 95.62 202 VAL A O 1
ATOM 1578 N N . ARG A 1 203 ? -11.041 -11.251 -5.270 1.00 90.25 203 ARG A N 1
ATOM 1579 C CA . ARG A 1 203 ? -11.415 -12.030 -6.455 1.00 90.25 203 ARG A CA 1
ATOM 1580 C C . ARG A 1 203 ? -11.983 -13.375 -6.026 1.00 90.25 203 ARG A C 1
ATOM 1582 O O . ARG A 1 203 ? -11.261 -14.234 -5.535 1.00 90.25 203 ARG A O 1
ATOM 1589 N N . GLY A 1 204 ? -13.281 -13.575 -6.251 1.00 88.00 204 GLY A N 1
ATOM 1590 C CA . GLY A 1 204 ? -13.964 -14.764 -5.742 1.00 88.00 204 GLY A CA 1
ATOM 1591 C C . GLY A 1 204 ? -13.946 -14.755 -4.215 1.00 88.00 204 GLY A C 1
ATOM 1592 O O . GLY A 1 204 ? -14.462 -13.813 -3.622 1.00 88.00 204 GLY A O 1
ATOM 1593 N N . ASP A 1 205 ? -13.337 -15.773 -3.613 1.00 87.00 205 ASP A N 1
ATOM 1594 C CA . ASP A 1 205 ? -13.161 -15.874 -2.157 1.00 87.00 205 ASP A CA 1
ATOM 1595 C C . ASP A 1 205 ? -11.727 -15.515 -1.717 1.00 87.00 205 ASP A C 1
ATOM 1597 O O . ASP A 1 205 ? -11.389 -15.585 -0.538 1.00 87.00 205 ASP A O 1
ATOM 1601 N N . GLU A 1 206 ? -10.863 -15.111 -2.656 1.00 92.31 206 GLU A N 1
ATOM 1602 C CA . GLU A 1 206 ? -9.489 -14.725 -2.352 1.00 92.31 206 GLU A CA 1
ATOM 1603 C C . GLU A 1 206 ? -9.366 -13.221 -2.096 1.00 92.31 206 GLU A C 1
ATOM 1605 O O . GLU A 1 206 ? -9.630 -12.387 -2.968 1.00 92.31 206 GLU A O 1
ATOM 1610 N N . CYS A 1 207 ? -8.876 -12.882 -0.904 1.00 95.19 207 CYS A N 1
ATOM 1611 C CA . CYS A 1 207 ? -8.431 -11.540 -0.552 1.00 95.19 207 CYS A CA 1
ATOM 1612 C C . CYS A 1 207 ? -6.923 -11.414 -0.816 1.00 95.19 207 CYS A C 1
ATOM 1614 O O . CYS A 1 207 ? -6.096 -12.066 -0.171 1.00 95.19 207 CYS A O 1
ATOM 1616 N N . LEU A 1 208 ? -6.557 -10.579 -1.787 1.00 96.38 208 LEU A N 1
ATOM 1617 C CA . LEU A 1 208 ? -5.189 -10.395 -2.252 1.00 96.38 208 LEU A CA 1
ATOM 1618 C C . LEU A 1 208 ? -4.695 -8.989 -1.903 1.00 96.38 208 LEU A C 1
ATOM 1620 O O . LEU A 1 208 ? -5.187 -7.999 -2.442 1.00 96.38 208 LEU A O 1
ATOM 1624 N N . LEU A 1 209 ? -3.694 -8.913 -1.024 1.00 97.50 209 LEU A N 1
ATOM 1625 C CA . LEU A 1 209 ? -2.983 -7.684 -0.675 1.00 97.50 209 LEU A CA 1
ATOM 1626 C C . LEU A 1 209 ? -1.518 -7.817 -1.103 1.00 97.50 209 LEU A C 1
ATOM 1628 O O . LEU A 1 209 ? -0.817 -8.739 -0.682 1.00 97.50 209 LEU A O 1
ATOM 1632 N N . TYR A 1 210 ? -1.062 -6.890 -1.935 1.00 98.19 210 TYR A N 1
ATOM 1633 C CA . TYR A 1 210 ? 0.294 -6.848 -2.476 1.00 98.19 210 TYR A CA 1
ATOM 1634 C C . TYR A 1 210 ? 0.954 -5.509 -2.171 1.00 98.19 210 TYR A C 1
ATOM 1636 O O . TYR A 1 210 ? 0.278 -4.496 -2.021 1.00 98.19 210 TYR A O 1
ATOM 1644 N N . SER A 1 211 ? 2.280 -5.487 -2.107 1.00 97.44 211 SER A N 1
ATOM 1645 C CA . SER A 1 211 ? 3.049 -4.253 -1.971 1.00 97.44 211 SER A CA 1
ATOM 1646 C C . SER A 1 211 ? 4.114 -4.119 -3.042 1.00 97.44 211 SER A C 1
ATOM 1648 O O . SER A 1 211 ? 4.716 -5.122 -3.424 1.00 97.44 211 SER A O 1
ATOM 1650 N N . THR A 1 212 ? 4.441 -2.874 -3.373 1.00 97.50 212 THR A N 1
ATOM 1651 C CA . THR A 1 212 ? 5.693 -2.514 -4.048 1.00 97.50 212 THR A CA 1
ATOM 1652 C C . THR A 1 212 ? 6.298 -1.273 -3.413 1.00 97.50 212 THR A C 1
ATOM 1654 O O . THR A 1 212 ? 5.581 -0.419 -2.889 1.00 97.50 212 THR A O 1
ATOM 1657 N N . ASP A 1 213 ? 7.619 -1.183 -3.446 1.00 95.81 213 ASP A N 1
ATOM 1658 C CA . ASP A 1 213 ? 8.422 -0.132 -2.826 1.00 95.81 213 ASP A CA 1
ATOM 1659 C C . ASP A 1 213 ? 9.413 0.474 -3.845 1.00 95.81 213 ASP A C 1
ATOM 1661 O O . ASP A 1 213 ? 9.512 -0.021 -4.972 1.00 95.81 213 ASP A O 1
ATOM 1665 N N . PRO A 1 214 ? 10.159 1.541 -3.497 1.00 95.31 214 PRO A N 1
ATOM 1666 C CA . PRO A 1 214 ? 11.145 2.170 -4.382 1.00 95.31 214 PRO A CA 1
ATOM 1667 C C . PRO A 1 214 ? 12.196 1.231 -4.983 1.00 95.31 214 PRO A C 1
ATOM 1669 O O . PRO A 1 214 ? 12.767 1.549 -6.026 1.00 95.31 214 PRO A O 1
ATOM 1672 N N . ALA A 1 215 ? 12.468 0.094 -4.335 1.00 93.69 215 ALA A N 1
ATOM 1673 C CA . ALA A 1 215 ? 13.395 -0.916 -4.832 1.00 93.69 215 ALA A CA 1
ATOM 1674 C C . ALA A 1 215 ? 12.819 -1.742 -5.996 1.00 93.69 215 ALA A C 1
ATOM 1676 O O . ALA A 1 215 ? 13.580 -2.402 -6.705 1.00 93.69 215 ALA A O 1
ATOM 1677 N N . GLY A 1 216 ? 11.499 -1.698 -6.204 1.00 94.19 216 GLY A N 1
ATOM 1678 C CA . GLY A 1 216 ? 10.790 -2.552 -7.151 1.00 94.19 216 GLY A CA 1
ATOM 1679 C C . GLY A 1 216 ? 10.568 -3.965 -6.613 1.00 94.19 216 GLY A C 1
ATOM 1680 O O . GLY A 1 216 ? 10.566 -4.918 -7.387 1.00 94.19 216 GLY A O 1
ATOM 1681 N N . SER A 1 217 ? 10.425 -4.132 -5.293 1.00 94.69 217 SER A N 1
ATOM 1682 C CA . SER A 1 217 ? 10.019 -5.420 -4.727 1.00 94.69 217 SER A CA 1
ATOM 1683 C C . SER A 1 217 ? 8.531 -5.679 -4.977 1.00 94.69 217 SER A C 1
ATOM 1685 O O . SER A 1 217 ? 7.728 -4.754 -4.990 1.00 94.69 217 SER A O 1
ATOM 1687 N N . CYS A 1 218 ? 8.142 -6.942 -5.145 1.00 94.94 218 CYS A N 1
ATOM 1688 C CA . CYS A 1 218 ? 6.742 -7.350 -5.247 1.00 94.94 218 CYS A CA 1
ATOM 1689 C C . CYS A 1 218 ? 6.493 -8.464 -4.233 1.00 94.94 218 CYS A C 1
ATOM 1691 O O . CYS A 1 218 ? 7.070 -9.542 -4.341 1.00 94.94 218 CYS A O 1
ATOM 1693 N N . ASN A 1 219 ? 5.663 -8.193 -3.225 1.00 96.62 219 ASN A N 1
ATOM 1694 C CA . ASN A 1 219 ? 5.414 -9.128 -2.127 1.00 96.62 219 ASN A CA 1
ATOM 1695 C C . ASN A 1 219 ? 3.922 -9.195 -1.789 1.00 96.62 219 ASN A C 1
ATOM 1697 O O . ASN A 1 219 ? 3.243 -8.165 -1.772 1.00 96.62 219 ASN A O 1
ATOM 1701 N N . ARG A 1 220 ? 3.424 -10.400 -1.482 1.00 96.06 220 ARG A N 1
ATOM 1702 C CA . ARG A 1 220 ? 2.065 -10.637 -0.967 1.00 96.06 220 ARG A CA 1
ATOM 1703 C C . ARG A 1 220 ? 2.069 -10.571 0.559 1.00 96.06 220 ARG A C 1
ATOM 1705 O O . ARG A 1 220 ? 2.962 -11.122 1.196 1.00 96.06 220 ARG A O 1
ATOM 1712 N N . TRP A 1 221 ? 1.040 -9.961 1.140 1.00 95.69 221 TRP A N 1
ATOM 1713 C CA . TRP A 1 221 ? 0.927 -9.766 2.585 1.00 95.69 221 TRP A CA 1
ATOM 1714 C C . TRP A 1 221 ? -0.454 -10.145 3.109 1.00 95.69 221 TRP A C 1
ATOM 1716 O O . TRP A 1 221 ? -1.446 -10.055 2.392 1.00 95.69 221 TRP A O 1
ATOM 1726 N N . ARG A 1 222 ? -0.522 -10.517 4.393 1.00 94.31 222 ARG A N 1
ATOM 1727 C CA . ARG A 1 222 ? -1.787 -10.527 5.148 1.00 94.31 222 ARG A CA 1
ATOM 1728 C C . ARG A 1 222 ? -2.091 -9.159 5.742 1.00 94.31 222 ARG A C 1
ATOM 1730 O O . ARG A 1 222 ? -3.236 -8.724 5.730 1.00 94.31 222 ARG A O 1
ATOM 1737 N N . ALA A 1 223 ? -1.058 -8.489 6.239 1.00 95.69 223 ALA A N 1
ATOM 1738 C CA . ALA A 1 223 ? -1.113 -7.133 6.745 1.00 95.69 223 ALA A CA 1
ATOM 1739 C C . ALA A 1 223 ? 0.203 -6.433 6.410 1.00 95.69 223 ALA A C 1
ATOM 1741 O O . ALA A 1 223 ? 1.267 -7.051 6.498 1.00 95.69 223 ALA A O 1
ATOM 1742 N N . LYS A 1 224 ? 0.145 -5.163 6.017 1.00 96.50 224 LYS A N 1
ATOM 1743 C CA . LYS A 1 224 ? 1.346 -4.366 5.758 1.00 96.50 224 LYS A CA 1
ATOM 1744 C C . LYS A 1 224 ? 1.040 -2.888 5.910 1.00 96.50 224 LYS A C 1
ATOM 1746 O O . LYS A 1 224 ? 0.028 -2.412 5.404 1.00 96.50 224 LYS A O 1
ATOM 1751 N N . ALA A 1 225 ? 1.943 -2.171 6.565 1.00 96.31 225 ALA A N 1
ATOM 1752 C CA . ALA A 1 225 ? 1.953 -0.723 6.638 1.00 96.31 225 ALA A CA 1
ATOM 1753 C C . ALA A 1 225 ? 3.197 -0.135 5.973 1.00 96.31 225 ALA A C 1
ATOM 1755 O O . ALA A 1 225 ? 4.275 -0.739 6.013 1.00 96.31 225 ALA A O 1
ATOM 1756 N N . PHE A 1 226 ? 3.029 1.074 5.440 1.00 96.25 226 PHE A N 1
ATOM 1757 C CA . PHE A 1 226 ? 4.111 1.956 5.010 1.00 96.25 226 PHE A CA 1
ATOM 1758 C C . PHE A 1 226 ? 3.946 3.349 5.605 1.00 96.25 226 PHE A C 1
ATOM 1760 O O . PHE A 1 226 ? 2.819 3.800 5.824 1.00 96.25 226 PHE A O 1
ATOM 1767 N N . GLY A 1 227 ? 5.055 4.067 5.765 1.00 93.31 227 GLY A N 1
ATOM 1768 C CA . GLY A 1 227 ? 5.073 5.455 6.223 1.00 93.31 227 GLY A CA 1
ATOM 1769 C C . GLY A 1 227 ? 5.558 5.607 7.659 1.00 93.31 227 GLY A C 1
ATOM 1770 O O . GLY A 1 227 ? 6.345 4.806 8.164 1.00 93.31 227 GLY A O 1
ATOM 1771 N N . GLN A 1 228 ? 5.084 6.652 8.335 1.00 91.25 228 GLN A N 1
ATOM 1772 C CA . GLN A 1 228 ? 5.500 6.938 9.703 1.00 91.25 228 GLN A CA 1
ATOM 1773 C C . GLN A 1 228 ? 5.236 5.756 10.634 1.00 91.25 228 GLN A C 1
ATOM 1775 O O . GLN A 1 228 ? 4.122 5.232 10.711 1.00 91.25 228 GLN A O 1
ATOM 1780 N N . LYS A 1 229 ? 6.285 5.387 11.379 1.00 91.00 229 LYS A N 1
ATOM 1781 C CA . LYS A 1 229 ? 6.278 4.319 12.390 1.00 91.00 229 LYS A CA 1
ATOM 1782 C C . LYS A 1 229 ? 5.961 2.931 11.815 1.00 91.00 229 LYS A C 1
ATOM 1784 O O . LYS A 1 229 ? 5.530 2.056 12.566 1.00 91.00 229 LYS A O 1
ATOM 1789 N N . GLU A 1 230 ? 6.211 2.714 10.520 1.00 93.12 230 GLU A N 1
ATOM 1790 C CA . GLU A 1 230 ? 5.933 1.443 9.841 1.00 93.12 230 GLU A CA 1
ATOM 1791 C C . GLU A 1 230 ? 6.573 0.231 10.522 1.00 93.12 230 GLU A C 1
ATOM 1793 O O . GLU A 1 230 ? 5.897 -0.780 10.657 1.00 93.12 230 GLU A O 1
ATOM 1798 N N . ASP A 1 231 ? 7.810 0.326 11.022 1.00 92.38 231 ASP A N 1
ATOM 1799 C CA . ASP A 1 231 ? 8.478 -0.793 11.705 1.00 92.38 231 ASP A CA 1
ATOM 1800 C C . ASP A 1 231 ? 7.684 -1.244 12.933 1.00 92.38 231 ASP A C 1
ATOM 1802 O O . ASP A 1 231 ? 7.372 -2.421 13.104 1.00 92.38 231 ASP A O 1
ATOM 1806 N N . SER A 1 232 ? 7.277 -0.292 13.776 1.00 92.12 232 SER A N 1
ATOM 1807 C CA . SER A 1 232 ? 6.528 -0.620 14.986 1.00 92.12 232 SER A CA 1
ATOM 1808 C C . SER A 1 232 ? 5.109 -1.096 14.689 1.00 92.12 232 SER A C 1
ATOM 1810 O O . SER A 1 232 ? 4.600 -1.919 15.447 1.00 92.12 232 SER A O 1
ATOM 1812 N N . ILE A 1 233 ? 4.466 -0.562 13.648 1.00 93.31 233 ILE A N 1
ATOM 1813 C CA . ILE A 1 233 ? 3.121 -0.973 13.228 1.00 93.31 233 ILE A CA 1
ATOM 1814 C C . ILE A 1 233 ? 3.177 -2.387 12.647 1.00 93.31 233 ILE A C 1
ATOM 1816 O O . ILE A 1 233 ? 2.407 -3.249 13.054 1.00 93.31 233 ILE A O 1
ATOM 1820 N N . ASN A 1 234 ? 4.130 -2.655 11.753 1.00 94.50 234 ASN A N 1
ATOM 1821 C CA . ASN A 1 234 ? 4.316 -3.969 11.148 1.00 94.50 234 ASN A CA 1
ATOM 1822 C C . ASN A 1 234 ? 4.658 -5.030 12.204 1.00 94.50 234 ASN A C 1
ATOM 1824 O O . ASN A 1 234 ? 4.088 -6.115 12.161 1.00 94.50 234 ASN A O 1
ATOM 1828 N N . ASN A 1 235 ? 5.497 -4.712 13.195 1.00 93.38 235 ASN A N 1
ATOM 1829 C CA . ASN A 1 235 ? 5.802 -5.633 14.297 1.00 93.38 235 ASN A CA 1
ATOM 1830 C C . ASN A 1 235 ? 4.567 -5.951 15.159 1.00 93.38 235 ASN A C 1
ATOM 1832 O O . ASN A 1 235 ? 4.385 -7.091 15.578 1.00 93.38 235 ASN A O 1
ATOM 1836 N N . ALA A 1 236 ? 3.696 -4.967 15.405 1.00 91.81 236 ALA A N 1
ATOM 1837 C CA . ALA A 1 236 ? 2.445 -5.187 16.132 1.00 91.81 236 ALA A CA 1
ATOM 1838 C C . ALA A 1 236 ? 1.423 -5.996 15.315 1.00 91.81 236 ALA A C 1
ATOM 1840 O O . ALA A 1 236 ? 0.671 -6.780 15.875 1.00 91.81 236 ALA A O 1
ATOM 1841 N N . LEU A 1 237 ? 1.413 -5.857 13.989 1.00 90.94 237 LEU A N 1
ATOM 1842 C CA . LEU A 1 237 ? 0.568 -6.683 13.120 1.00 90.94 237 LEU A CA 1
ATOM 1843 C C . LEU A 1 237 ? 1.082 -8.124 13.021 1.00 90.94 237 LEU A C 1
ATOM 1845 O O . LEU A 1 237 ? 0.288 -9.050 12.877 1.00 90.94 237 LEU A O 1
ATOM 1849 N N . GLN A 1 238 ? 2.399 -8.327 13.124 1.00 88.81 238 GLN A N 1
ATOM 1850 C CA . GLN A 1 238 ? 3.009 -9.658 13.105 1.00 88.81 238 GLN A CA 1
ATOM 1851 C C . GLN A 1 238 ? 2.628 -10.509 14.321 1.00 88.81 238 GLN A C 1
ATOM 1853 O O . GLN A 1 238 ? 2.486 -11.719 14.173 1.00 88.81 238 GLN A O 1
ATOM 1858 N N . SER A 1 239 ? 2.412 -9.918 15.502 1.00 85.94 239 SER A N 1
ATOM 1859 C CA . SER A 1 239 ? 2.000 -10.694 16.685 1.00 85.94 239 SER A CA 1
ATOM 1860 C C . SER A 1 239 ? 0.619 -11.333 16.524 1.00 85.94 239 SER A C 1
ATOM 1862 O O . SER A 1 239 ? 0.358 -12.384 17.101 1.00 85.94 239 SER A O 1
ATOM 1864 N N . ASN A 1 240 ? -0.239 -10.734 15.697 1.00 81.44 240 ASN A N 1
ATOM 1865 C CA . ASN A 1 240 ? -1.569 -11.233 15.367 1.00 81.44 240 ASN A CA 1
ATOM 1866 C C . ASN A 1 240 ? -1.631 -11.854 13.961 1.00 81.44 240 ASN A C 1
ATOM 1868 O O . ASN A 1 240 ? -2.719 -11.997 13.404 1.00 81.44 240 ASN A O 1
ATOM 1872 N N . ALA A 1 241 ? -0.485 -12.238 13.382 1.00 76.38 241 ALA A N 1
ATOM 1873 C CA . ALA A 1 241 ? -0.404 -12.685 11.994 1.00 76.38 241 ALA A CA 1
ATOM 1874 C C . ALA A 1 241 ? -1.274 -13.907 11.694 1.00 76.38 241 ALA A C 1
ATOM 1876 O O . ALA A 1 241 ? -1.809 -13.986 10.594 1.00 76.38 241 ALA A O 1
ATOM 1877 N N . ASP A 1 242 ? -1.443 -14.837 12.639 1.00 83.50 242 ASP A N 1
ATOM 1878 C CA . ASP A 1 242 ? -2.232 -16.054 12.421 1.00 83.50 242 ASP A CA 1
ATOM 1879 C C . ASP A 1 242 ? -3.735 -15.817 12.547 1.00 83.50 242 ASP A C 1
ATOM 1881 O O . ASP A 1 242 ? -4.528 -16.476 11.864 1.00 83.50 242 ASP A O 1
ATOM 1885 N N . ARG A 1 243 ? -4.134 -14.822 13.345 1.00 87.94 243 ARG A N 1
ATOM 1886 C CA . ARG A 1 243 ? -5.537 -14.520 13.610 1.00 87.94 243 ARG A CA 1
ATOM 1887 C C . ARG A 1 243 ? -6.242 -14.090 12.327 1.00 87.94 243 ARG A C 1
ATOM 1889 O O . ARG A 1 243 ? -5.739 -13.301 11.526 1.00 87.94 243 ARG A O 1
ATOM 1896 N N . GLN A 1 244 ? -7.426 -14.646 12.128 1.00 88.62 244 GLN A N 1
ATOM 1897 C CA . GLN A 1 244 ? -8.344 -14.201 11.096 1.00 88.62 244 GLN A CA 1
ATOM 1898 C C . GLN A 1 244 ? -9.280 -13.158 11.697 1.00 88.62 244 GLN A C 1
ATOM 1900 O O . GLN A 1 244 ? -9.765 -13.328 12.816 1.00 88.62 244 GLN A O 1
ATOM 1905 N N . PHE A 1 245 ? -9.490 -12.078 10.958 1.00 91.25 245 PHE A N 1
ATOM 1906 C CA . PHE A 1 245 ? -10.373 -10.989 11.347 1.00 91.25 245 PHE A CA 1
ATOM 1907 C C . PHE A 1 245 ? -11.562 -10.946 10.392 1.00 91.25 245 PHE A C 1
ATOM 1909 O O . PHE A 1 245 ? -11.431 -11.250 9.202 1.00 91.25 245 PHE A O 1
ATOM 1916 N N . THR A 1 246 ? -12.720 -10.567 10.913 1.00 94.88 246 THR A N 1
ATOM 1917 C CA . THR A 1 246 ? -13.799 -9.988 10.097 1.00 94.88 246 THR A CA 1
ATOM 1918 C C . THR A 1 246 ? -13.459 -8.535 9.747 1.00 94.88 246 THR A C 1
ATOM 1920 O O . THR A 1 246 ? -12.591 -7.945 10.389 1.00 94.88 246 THR A O 1
ATOM 1923 N N . LEU A 1 247 ? -14.123 -7.911 8.771 1.00 93.62 247 LEU A N 1
ATOM 1924 C CA . LEU A 1 247 ? -13.854 -6.515 8.396 1.00 93.62 247 LEU A CA 1
ATOM 1925 C C . LEU A 1 247 ? -14.030 -5.545 9.573 1.00 93.62 247 LEU A C 1
ATOM 1927 O O . LEU A 1 247 ? -13.233 -4.619 9.742 1.00 93.62 247 LEU A O 1
ATOM 1931 N N . GLU A 1 248 ? -15.047 -5.764 10.410 1.00 92.12 248 GLU A N 1
ATOM 1932 C CA . GLU A 1 248 ? -15.322 -4.920 11.579 1.00 92.12 248 GLU A CA 1
ATOM 1933 C C . GLU A 1 248 ? -14.279 -5.071 12.692 1.00 92.12 248 GLU A C 1
ATOM 1935 O O . GLU A 1 248 ? -13.938 -4.095 13.363 1.00 92.12 248 GLU A O 1
ATOM 1940 N N . GLU A 1 249 ? -13.761 -6.279 12.903 1.00 92.88 249 GLU A N 1
ATOM 1941 C CA . GLU A 1 249 ? -12.662 -6.508 13.842 1.00 92.88 249 GLU A CA 1
ATOM 1942 C C . GLU A 1 249 ? -11.335 -6.021 13.260 1.00 92.88 249 GLU A C 1
ATOM 1944 O O . GLU A 1 249 ? -10.524 -5.430 13.967 1.00 92.88 249 GLU A O 1
ATOM 1949 N N . GLY A 1 250 ? -11.128 -6.227 11.961 1.00 93.19 250 GLY A N 1
ATOM 1950 C CA . GLY A 1 250 ? -9.919 -5.848 11.248 1.00 93.19 250 GLY A CA 1
ATOM 1951 C C . GLY A 1 250 ? -9.725 -4.338 11.229 1.00 93.19 250 GLY A C 1
ATOM 1952 O O . GLY A 1 250 ? -8.622 -3.856 11.474 1.00 93.19 250 GLY A O 1
ATOM 1953 N N . VAL A 1 251 ? -10.794 -3.561 11.022 1.00 94.50 251 VAL A N 1
ATOM 1954 C CA . VAL A 1 251 ? -10.704 -2.098 11.121 1.00 94.50 251 VAL A CA 1
ATOM 1955 C C . VAL A 1 251 ? -10.373 -1.648 12.546 1.00 94.50 251 VAL A C 1
ATOM 1957 O O . VAL A 1 251 ? -9.543 -0.754 12.710 1.00 94.50 251 VAL A O 1
ATOM 1960 N N . ARG A 1 252 ? -10.944 -2.285 13.578 1.00 92.88 252 ARG A N 1
ATOM 1961 C CA . ARG A 1 252 ? -10.616 -1.983 14.982 1.00 92.88 252 ARG A CA 1
ATOM 1962 C C . ARG A 1 252 ? -9.160 -2.302 15.288 1.00 92.88 252 ARG A C 1
ATOM 1964 O O . ARG A 1 252 ? -8.478 -1.475 15.880 1.00 92.88 252 ARG A O 1
ATOM 1971 N N . GLU A 1 253 ? -8.655 -3.438 14.817 1.00 92.75 253 GLU A N 1
ATOM 1972 C CA . GLU A 1 253 ? -7.248 -3.812 14.974 1.00 92.75 253 GLU A CA 1
ATOM 1973 C C . GLU A 1 253 ? -6.316 -2.815 14.266 1.00 92.75 253 GLU A C 1
ATOM 1975 O O . GLU A 1 253 ? -5.339 -2.349 14.854 1.00 92.75 253 GLU A O 1
ATOM 1980 N N . CYS A 1 254 ? -6.659 -2.397 13.042 1.00 93.19 254 CYS A N 1
ATOM 1981 C CA . CYS A 1 254 ? -5.940 -1.345 12.324 1.00 93.19 254 CYS A CA 1
ATOM 1982 C C . CYS A 1 254 ? -5.857 -0.050 13.149 1.00 93.19 254 CYS A C 1
ATOM 1984 O O . CYS A 1 254 ? -4.769 0.505 13.319 1.00 93.19 254 CYS A O 1
ATOM 1986 N N . PHE A 1 255 ? -6.980 0.427 13.698 1.00 92.44 255 PHE A N 1
ATOM 1987 C CA . PHE A 1 255 ? -6.989 1.623 14.544 1.00 92.44 255 PHE A CA 1
ATOM 1988 C C . PHE A 1 255 ? -6.234 1.411 15.855 1.00 92.44 255 PHE A C 1
ATOM 1990 O O . PHE A 1 255 ? -5.479 2.294 16.249 1.00 92.44 255 PHE A O 1
ATOM 1997 N N . LYS A 1 256 ? -6.360 0.248 16.496 1.00 91.56 256 LYS A N 1
ATOM 1998 C CA . LYS A 1 256 ? -5.672 -0.091 17.746 1.00 91.56 256 LYS A CA 1
ATOM 1999 C C . LYS A 1 256 ? -4.158 -0.003 17.593 1.00 91.56 256 LYS A C 1
ATOM 2001 O O . LYS A 1 256 ? -3.494 0.669 18.383 1.00 91.56 256 LYS A O 1
ATOM 2006 N N . VAL A 1 257 ? -3.609 -0.623 16.548 1.00 91.50 257 VAL A N 1
ATOM 2007 C CA . VAL A 1 257 ? -2.165 -0.598 16.277 1.00 91.50 257 VAL A CA 1
ATOM 2008 C C . VAL A 1 257 ? -1.683 0.826 15.981 1.00 91.50 257 VAL A C 1
ATOM 2010 O O . VAL A 1 257 ? -0.623 1.231 16.460 1.00 91.50 257 VAL A O 1
ATOM 2013 N N . VAL A 1 258 ? -2.464 1.618 15.240 1.00 90.19 258 VAL A N 1
ATOM 2014 C CA . VAL A 1 258 ? -2.120 3.022 14.969 1.00 90.19 258 VAL A CA 1
ATOM 2015 C C . VAL A 1 258 ? -2.201 3.867 16.249 1.00 90.19 258 VAL A C 1
ATOM 2017 O O . VAL A 1 258 ? -1.288 4.650 16.501 1.00 90.19 258 VAL A O 1
ATOM 2020 N N . MET A 1 259 ? -3.220 3.680 17.095 1.00 89.12 259 MET A N 1
ATOM 2021 C CA . MET A 1 259 ? -3.417 4.417 18.355 1.00 89.12 259 MET A CA 1
ATOM 2022 C C . MET A 1 259 ? -2.288 4.209 19.358 1.00 89.12 259 MET A C 1
ATOM 2024 O O . MET A 1 259 ? -1.876 5.153 20.026 1.00 89.12 259 MET A O 1
ATOM 2028 N N . GLN A 1 260 ? -1.727 3.001 19.429 1.00 85.12 260 GLN A N 1
ATOM 2029 C CA . GLN A 1 260 ? -0.564 2.725 20.279 1.00 85.12 260 GLN A CA 1
ATOM 2030 C C . GLN A 1 260 ? 0.661 3.569 19.908 1.00 85.12 260 GLN A C 1
ATOM 2032 O O . GLN A 1 260 ? 1.604 3.684 20.692 1.00 85.12 260 GLN A O 1
ATOM 2037 N N . LYS A 1 261 ? 0.701 4.096 18.680 1.00 83.62 261 LYS A N 1
ATOM 2038 C CA . LYS A 1 261 ? 1.874 4.761 18.114 1.00 83.62 261 LYS A CA 1
ATOM 2039 C C . LYS A 1 261 ? 1.614 6.223 17.800 1.00 83.62 261 LYS A C 1
ATOM 2041 O O . LYS A 1 261 ? 2.568 6.994 17.817 1.00 83.62 261 LYS A O 1
ATOM 2046 N N . GLN A 1 262 ? 0.381 6.630 17.532 1.00 81.19 262 GLN A N 1
ATOM 2047 C CA . GLN A 1 262 ? -0.005 7.993 17.191 1.00 81.19 262 GLN A CA 1
ATOM 2048 C C . GLN A 1 262 ? -1.253 8.400 17.971 1.00 81.19 262 GLN A C 1
ATOM 2050 O O . GLN A 1 262 ? -2.198 7.629 18.092 1.00 81.19 262 GLN A O 1
ATOM 2055 N N . GLU A 1 263 ? -1.281 9.641 18.454 1.00 78.69 263 GLU A N 1
ATOM 2056 C CA . GLU A 1 263 ? -2.461 10.171 19.127 1.00 78.69 263 GLU A CA 1
ATOM 2057 C C . GLU A 1 263 ? -3.611 10.349 18.126 1.00 78.69 263 GLU A C 1
ATOM 2059 O O . GLU A 1 263 ? -3.553 11.165 17.198 1.00 78.69 263 GLU A O 1
ATOM 2064 N N . ILE A 1 264 ? -4.673 9.570 18.324 1.00 81.44 264 ILE A N 1
ATOM 2065 C CA . ILE A 1 264 ? -5.909 9.668 17.553 1.00 81.44 264 ILE A CA 1
ATOM 2066 C C . ILE A 1 264 ? -6.962 10.351 18.419 1.00 81.44 264 ILE A C 1
ATOM 2068 O O . ILE A 1 264 ? -7.245 9.937 19.542 1.00 81.44 264 ILE A O 1
ATOM 2072 N N . THR A 1 265 ? -7.582 11.397 17.890 1.00 77.94 265 THR A N 1
ATOM 2073 C CA . THR A 1 265 ? -8.689 12.118 18.524 1.00 77.94 265 THR A CA 1
ATOM 2074 C C . THR A 1 265 ? -9.875 12.181 17.569 1.00 77.94 265 THR A C 1
ATOM 2076 O O . THR A 1 265 ? -9.701 12.164 16.349 1.00 77.94 265 THR A O 1
ATOM 2079 N N . GLU A 1 266 ? -11.096 12.279 18.103 1.00 76.69 266 GLU A N 1
ATOM 2080 C CA . GLU A 1 266 ? -12.313 12.370 17.276 1.00 76.69 266 GLU A CA 1
ATOM 2081 C C . GLU A 1 266 ? -12.304 13.603 16.354 1.00 76.69 266 GLU A C 1
ATOM 2083 O O . GLU A 1 266 ? -12.880 13.585 15.263 1.00 76.69 266 GLU A O 1
ATOM 2088 N N . SER A 1 267 ? -11.612 14.671 16.764 1.00 75.88 267 SER A N 1
ATOM 2089 C CA . SER A 1 267 ? -11.432 15.890 15.971 1.00 75.88 267 SER A CA 1
ATOM 2090 C C . SER A 1 267 ? -10.571 15.671 14.724 1.00 75.88 267 SER A C 1
ATOM 2092 O O . SER A 1 267 ? -10.744 16.381 13.736 1.00 75.88 267 SER A O 1
ATOM 2094 N N . ASN A 1 268 ? -9.705 14.655 14.736 1.00 80.81 268 ASN A N 1
ATOM 2095 C CA . ASN A 1 268 ? -8.850 14.283 13.614 1.00 80.81 268 ASN A CA 1
ATOM 2096 C C . ASN A 1 268 ? -9.455 13.169 12.745 1.00 80.81 268 ASN A C 1
ATOM 2098 O O . ASN A 1 268 ? -8.815 12.753 11.786 1.00 80.81 268 ASN A O 1
ATOM 2102 N N . ALA A 1 269 ? -10.679 12.701 13.020 1.00 81.81 269 ALA A N 1
ATOM 2103 C CA . ALA A 1 269 ? -11.314 11.615 12.265 1.00 81.81 269 ALA A CA 1
ATOM 2104 C C . ALA A 1 269 ? -11.404 11.885 10.748 1.00 81.81 269 ALA A C 1
ATOM 2106 O O . ALA A 1 269 ? -11.369 10.955 9.953 1.00 81.81 269 ALA A O 1
ATOM 2107 N N . ALA A 1 270 ? -11.461 13.156 10.336 1.00 81.12 270 ALA A N 1
ATOM 2108 C CA . ALA A 1 270 ? -11.478 13.552 8.926 1.00 81.12 270 ALA A CA 1
ATOM 2109 C C . ALA A 1 270 ? -10.168 13.257 8.167 1.00 81.12 270 ALA A C 1
ATOM 2111 O O . ALA A 1 270 ? -10.169 13.283 6.940 1.00 81.12 270 ALA A O 1
ATOM 2112 N N . ASN A 1 271 ? -9.070 12.995 8.882 1.00 85.19 271 ASN A N 1
ATOM 2113 C CA . ASN A 1 271 ? -7.769 12.657 8.305 1.00 85.19 271 ASN A CA 1
ATOM 2114 C C . ASN A 1 271 ? -7.633 11.162 7.980 1.00 85.19 271 ASN A C 1
ATOM 2116 O O . ASN A 1 271 ? -6.653 10.772 7.352 1.00 85.19 271 ASN A O 1
ATOM 2120 N N . TYR A 1 272 ? -8.571 10.329 8.435 1.00 89.06 272 TYR A N 1
ATOM 2121 C CA . TYR A 1 272 ? -8.536 8.886 8.235 1.00 89.06 272 TYR A CA 1
ATOM 2122 C C . TYR A 1 272 ? -9.478 8.516 7.099 1.00 89.06 272 TYR A C 1
ATOM 2124 O O . TYR A 1 272 ? -10.691 8.703 7.182 1.00 89.06 272 TYR A O 1
ATOM 2132 N N . GLU A 1 273 ? -8.898 7.980 6.040 1.00 91.50 273 GLU A N 1
ATOM 2133 C CA . GLU A 1 273 ? -9.610 7.425 4.907 1.00 91.50 273 GLU A CA 1
ATOM 2134 C C . GLU A 1 273 ? -9.626 5.905 5.051 1.00 91.50 273 GLU A C 1
ATOM 2136 O O . GLU A 1 273 ? -8.571 5.277 5.123 1.00 91.50 273 GLU A O 1
ATOM 2141 N N . VAL A 1 274 ? -10.818 5.313 5.125 1.00 94.31 274 VAL A N 1
ATOM 2142 C CA . VAL A 1 274 ? -10.988 3.863 5.262 1.00 94.31 274 VAL A CA 1
ATOM 2143 C C . VAL A 1 274 ? -11.824 3.357 4.104 1.00 94.31 274 VAL A C 1
ATOM 2145 O O . VAL A 1 274 ? -12.948 3.822 3.903 1.00 94.31 274 VAL A O 1
ATOM 2148 N N . LEU A 1 275 ? -11.288 2.389 3.371 1.00 96.12 275 LEU A N 1
ATOM 2149 C CA . LEU A 1 275 ? -11.979 1.687 2.301 1.00 96.12 275 LEU A CA 1
ATOM 2150 C C . LEU A 1 275 ? -12.156 0.223 2.692 1.00 96.12 275 LEU A C 1
ATOM 2152 O O . LEU A 1 275 ? -11.181 -0.468 2.994 1.00 96.12 275 LEU A O 1
ATOM 2156 N N . PHE A 1 276 ? -13.399 -0.248 2.637 1.00 96.44 276 PHE A N 1
ATOM 2157 C CA . PHE A 1 276 ? -13.711 -1.671 2.687 1.00 96.44 276 PHE A CA 1
ATOM 2158 C C . PHE A 1 276 ? -13.888 -2.194 1.273 1.00 96.44 276 PHE A C 1
ATOM 2160 O O . PHE A 1 276 ? -14.603 -1.593 0.468 1.00 96.44 276 PHE A O 1
ATOM 2167 N N . ILE A 1 277 ? -13.240 -3.316 0.985 1.00 96.19 277 ILE A N 1
ATOM 2168 C CA . ILE A 1 277 ? -13.337 -4.024 -0.287 1.00 96.19 277 ILE A CA 1
ATOM 2169 C C . ILE A 1 277 ? -13.878 -5.413 0.031 1.00 96.19 277 ILE A C 1
ATOM 2171 O O . ILE A 1 277 ? -13.176 -6.211 0.646 1.00 96.19 277 ILE A O 1
ATOM 2175 N N . THR A 1 278 ? -15.119 -5.692 -0.358 1.00 94.75 278 THR A N 1
ATOM 2176 C CA . THR A 1 278 ? -15.717 -7.031 -0.296 1.00 94.75 278 THR A CA 1
ATOM 2177 C C . THR A 1 278 ? -15.832 -7.617 -1.699 1.00 94.75 278 THR A C 1
ATOM 2179 O O . THR A 1 278 ? -15.552 -6.949 -2.696 1.00 94.75 278 THR A O 1
ATOM 2182 N N . LYS A 1 279 ? -16.280 -8.872 -1.783 1.00 90.56 279 LYS A N 1
ATOM 2183 C CA . LYS A 1 279 ? -16.586 -9.552 -3.048 1.00 90.56 279 LYS A CA 1
ATOM 2184 C C . LYS A 1 279 ? -17.638 -8.814 -3.883 1.00 90.56 279 LYS A C 1
ATOM 2186 O O . LYS A 1 279 ? -17.516 -8.756 -5.103 1.00 90.56 279 LYS A O 1
ATOM 2191 N N . ASP A 1 280 ? -18.644 -8.243 -3.221 1.00 88.56 280 ASP A N 1
ATOM 2192 C CA . ASP A 1 280 ? -19.803 -7.643 -3.890 1.00 88.56 280 ASP A CA 1
ATOM 2193 C C . ASP A 1 280 ? -19.643 -6.140 -4.123 1.00 88.56 280 ASP A C 1
ATOM 2195 O O . ASP A 1 280 ? -20.166 -5.593 -5.095 1.00 88.56 280 ASP A O 1
ATOM 2199 N N . ARG A 1 281 ? -18.968 -5.439 -3.202 1.00 91.81 281 ARG A N 1
ATOM 2200 C CA . ARG A 1 281 ? -18.857 -3.982 -3.251 1.00 91.81 281 ARG A CA 1
ATOM 2201 C C . ARG A 1 281 ? -17.612 -3.457 -2.554 1.00 91.81 281 ARG A C 1
ATOM 2203 O O . ARG A 1 281 ? -17.115 -4.008 -1.581 1.00 91.81 281 ARG A O 1
ATOM 2210 N N . SER A 1 282 ? -17.194 -2.282 -2.987 1.00 93.94 282 SER A N 1
ATOM 2211 C CA . SER A 1 282 ? -16.151 -1.490 -2.344 1.00 93.94 282 SER A CA 1
ATOM 2212 C C . SER A 1 282 ? -16.716 -0.127 -1.959 1.00 93.94 282 SER A C 1
ATOM 2214 O O . SER A 1 282 ? -17.291 0.557 -2.810 1.00 93.94 282 SER A O 1
ATOM 2216 N N . TYR A 1 283 ? -16.578 0.276 -0.698 1.00 93.62 283 TYR A N 1
ATOM 2217 C CA . TYR A 1 283 ? -17.136 1.537 -0.208 1.00 93.62 283 TYR A CA 1
ATOM 2218 C C . TYR A 1 283 ? -16.272 2.174 0.876 1.00 93.62 283 TYR A C 1
ATOM 2220 O O . TYR A 1 283 ? -15.706 1.500 1.738 1.00 93.62 283 TYR A O 1
ATOM 2228 N N . PHE A 1 284 ? -16.186 3.500 0.819 1.00 93.25 284 PHE A N 1
ATOM 2229 C CA . PHE A 1 284 ? -15.520 4.298 1.838 1.00 93.25 284 PHE A CA 1
ATOM 2230 C C . PHE A 1 284 ? -16.413 4.444 3.067 1.00 93.25 284 PHE A C 1
ATOM 2232 O O . PHE A 1 284 ? -17.623 4.656 2.941 1.00 93.25 284 PHE A O 1
ATOM 2239 N N . LEU A 1 285 ? -15.815 4.364 4.255 1.00 91.62 285 LEU A N 1
ATOM 2240 C CA . LEU A 1 285 ? -16.529 4.652 5.495 1.00 91.62 285 LEU A CA 1
ATOM 2241 C C . LEU A 1 285 ? -16.778 6.154 5.634 1.00 91.62 285 LEU A C 1
ATOM 2243 O O . LEU A 1 285 ? -15.925 6.984 5.308 1.00 91.62 285 LEU A O 1
ATOM 2247 N N . LYS A 1 286 ? -17.954 6.515 6.154 1.00 88.81 286 LYS A N 1
ATOM 2248 C CA . LYS A 1 286 ? -18.269 7.914 6.449 1.00 88.81 286 LYS A CA 1
ATOM 2249 C C . LYS A 1 286 ? -17.495 8.364 7.682 1.00 88.81 286 LYS A C 1
ATOM 2251 O O . LYS A 1 286 ? -17.193 7.576 8.576 1.00 88.81 286 LYS A O 1
ATOM 2256 N N . SER A 1 287 ? -17.242 9.667 7.785 1.00 85.25 287 SER A N 1
ATOM 2257 C CA . SER A 1 287 ? -16.526 10.233 8.935 1.00 85.25 287 SER A CA 1
ATOM 2258 C C . SER A 1 287 ? -17.216 9.957 10.280 1.00 85.25 287 SER A C 1
ATOM 2260 O O . SER A 1 287 ? -16.546 9.917 11.305 1.00 85.25 287 SER A O 1
ATOM 2262 N N . GLU A 1 288 ? -18.538 9.769 10.298 1.00 87.88 288 GLU A N 1
ATOM 2263 C CA . GLU A 1 288 ? -19.309 9.399 11.495 1.00 87.88 288 GLU A CA 1
ATOM 2264 C C . GLU A 1 288 ? -19.001 7.972 11.964 1.00 87.88 288 GLU A C 1
ATOM 2266 O O . GLU A 1 288 ? -18.777 7.753 13.155 1.00 87.88 288 GLU A O 1
ATOM 2271 N N . ASP A 1 289 ? -18.916 7.026 11.027 1.00 90.38 289 ASP A N 1
ATOM 2272 C CA . ASP A 1 289 ? -18.582 5.628 11.310 1.00 90.38 289 ASP A CA 1
ATOM 2273 C C . ASP A 1 289 ? -17.136 5.514 11.800 1.00 90.38 289 ASP A C 1
ATOM 2275 O O . ASP A 1 289 ? -16.857 4.844 12.791 1.00 90.38 289 ASP A O 1
ATOM 2279 N N . VAL A 1 290 ? -16.218 6.261 11.176 1.00 89.81 290 VAL A N 1
ATOM 2280 C CA . VAL A 1 290 ? -14.815 6.337 11.608 1.00 89.81 290 VAL A CA 1
ATOM 2281 C C . VAL A 1 290 ? -14.700 6.897 13.030 1.00 89.81 290 VAL A C 1
ATOM 2283 O O . VAL A 1 290 ? -13.957 6.351 13.842 1.00 89.81 290 VAL A O 1
ATOM 2286 N N . LYS A 1 291 ? -15.460 7.947 13.377 1.00 90.00 291 LYS A N 1
ATOM 2287 C CA . LYS A 1 291 ? -15.498 8.476 14.755 1.00 90.00 291 LYS A CA 1
ATOM 2288 C C . LYS A 1 291 ? -15.996 7.439 15.755 1.00 90.00 291 LYS A C 1
ATOM 2290 O O . LYS A 1 291 ? -15.443 7.357 16.848 1.00 90.00 291 LYS A O 1
ATOM 2295 N N . ARG A 1 292 ? -17.018 6.659 15.386 1.00 90.69 292 ARG A N 1
ATOM 2296 C CA . ARG A 1 292 ? -17.536 5.574 16.226 1.00 90.69 292 ARG A CA 1
ATOM 2297 C C . ARG A 1 292 ? -16.457 4.521 16.478 1.00 90.69 292 ARG A C 1
ATOM 2299 O O . ARG A 1 292 ? -16.150 4.260 17.631 1.00 90.69 292 ARG A O 1
ATOM 2306 N N . ILE A 1 293 ? -15.800 4.037 15.423 1.00 91.31 293 ILE A N 1
ATOM 2307 C CA . ILE A 1 293 ? -14.709 3.054 15.531 1.00 91.31 293 ILE A CA 1
ATOM 2308 C C . ILE A 1 293 ? -13.573 3.586 16.414 1.00 91.31 293 ILE A C 1
ATOM 2310 O O . ILE A 1 293 ? -13.057 2.858 17.257 1.00 91.31 293 ILE A O 1
ATOM 2314 N N . ILE A 1 294 ? -13.200 4.861 16.259 1.00 89.50 294 ILE A N 1
ATOM 2315 C CA . ILE A 1 294 ? -12.175 5.497 17.095 1.00 89.50 294 ILE A CA 1
ATOM 2316 C C . ILE A 1 294 ? -12.582 5.489 18.574 1.00 89.50 294 ILE A C 1
ATOM 2318 O O . ILE A 1 294 ? -11.746 5.212 19.430 1.00 89.50 294 ILE A O 1
ATOM 2322 N N . ARG A 1 295 ? -13.844 5.791 18.887 1.00 87.88 295 ARG A N 1
ATOM 2323 C CA . ARG A 1 295 ? -14.342 5.795 20.267 1.00 87.88 295 ARG A CA 1
ATOM 2324 C C . ARG A 1 295 ? -14.342 4.397 20.872 1.00 87.88 295 ARG A C 1
ATOM 2326 O O . ARG A 1 295 ? -13.831 4.225 21.973 1.00 87.88 295 ARG A O 1
ATOM 2333 N N . ASP A 1 296 ? -14.860 3.425 20.131 1.00 87.69 296 ASP A N 1
ATOM 2334 C CA . ASP A 1 296 ? -14.954 2.037 20.580 1.00 87.69 296 ASP A CA 1
ATOM 2335 C C . ASP A 1 296 ? -13.551 1.461 20.826 1.00 87.69 296 ASP A C 1
ATOM 2337 O O . ASP A 1 296 ? -13.286 0.881 21.872 1.00 87.69 296 ASP A O 1
ATOM 2341 N N . THR A 1 297 ? -12.606 1.733 19.919 1.00 86.38 297 THR A N 1
ATOM 2342 C CA . THR A 1 297 ? -11.222 1.245 20.037 1.00 86.38 297 THR A CA 1
ATOM 2343 C C . THR A 1 297 ? -10.467 1.887 21.203 1.00 86.38 297 THR A C 1
ATOM 2345 O O . THR A 1 297 ? -9.614 1.240 21.802 1.00 86.38 297 THR A O 1
ATOM 2348 N N . LYS A 1 298 ? -10.755 3.150 21.553 1.00 80.25 298 LYS A N 1
ATOM 2349 C CA . LYS A 1 298 ? -10.138 3.791 22.727 1.00 80.25 298 LYS A CA 1
ATOM 2350 C C . LYS A 1 298 ? -10.528 3.105 24.031 1.00 80.25 298 LYS A C 1
ATOM 2352 O O . LYS A 1 298 ? -9.661 2.926 24.877 1.00 80.25 298 LYS A O 1
ATOM 2357 N N . GLY A 1 299 ? -11.790 2.696 24.157 1.00 68.69 299 GLY A N 1
ATOM 2358 C CA . GLY A 1 299 ? -12.271 1.974 25.336 1.00 68.69 299 GLY A CA 1
ATOM 2359 C C . GLY A 1 299 ? -11.605 0.609 25.541 1.00 68.69 299 GLY A C 1
ATOM 2360 O O . GLY A 1 299 ? -11.571 0.131 26.665 1.00 68.69 299 GLY A O 1
ATOM 2361 N N . ASP A 1 300 ? -11.050 0.009 24.482 1.00 67.56 300 ASP A N 1
ATOM 2362 C CA . ASP A 1 300 ? -10.343 -1.279 24.541 1.00 67.56 300 ASP A CA 1
ATOM 2363 C C . ASP A 1 300 ? -8.834 -1.145 24.847 1.00 67.56 300 ASP A C 1
ATOM 2365 O O . ASP A 1 300 ? -8.152 -2.154 25.055 1.00 67.56 300 ASP A O 1
ATOM 2369 N N . VAL A 1 301 ? -8.277 0.071 24.768 1.00 65.12 301 VAL A N 1
ATOM 2370 C CA . VAL A 1 301 ? -6.835 0.348 24.936 1.00 65.12 301 VAL A CA 1
ATOM 2371 C C . VAL A 1 301 ? -6.519 0.984 26.296 1.00 65.12 301 VAL A C 1
ATOM 2373 O O . VAL A 1 301 ? -5.390 0.825 26.766 1.00 65.12 301 VAL A O 1
ATOM 2376 N N . GLU A 1 302 ? -7.481 1.691 26.899 1.00 49.97 302 GLU A N 1
ATOM 2377 C CA . GLU A 1 302 ? -7.430 2.205 28.283 1.00 49.97 302 GLU A CA 1
ATOM 2378 C C . GLU A 1 302 ? -7.708 1.103 29.317 1.00 49.97 302 GLU A C 1
ATOM 2380 O O . GLU A 1 302 ? -7.002 1.099 30.353 1.00 49.97 302 GLU A O 1
#

Organism: Trachipleistophora hominis (NCBI: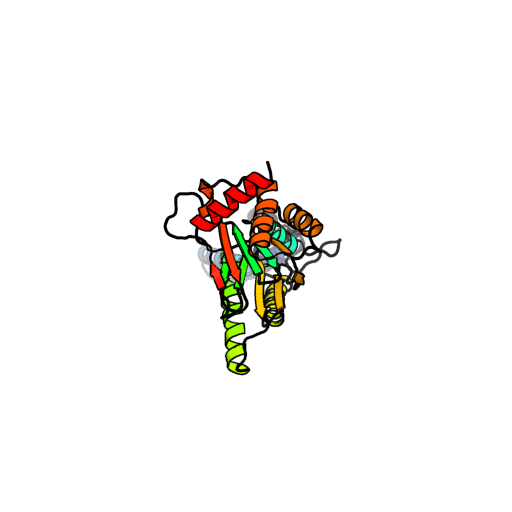txid72359)

Foldseek 3Di:
DVVVVVVLVVLCVQDPDPVLSVVVVVVLVVLVVVLVVDDDDDPVVSVVVSVVVVVVCCVVPVPPRPPPPDDQWLADADPVRDRVLQVVLQVQLQAWFKWKWADFQFFIKTKGFAPDDPPDPDDPPDQKADQDQFKIKGKGFDVVLVVVLSVVLSVVQVVCCVVPVDGDDPQVSLLVSLVVQQVQSNDTPGHGRSMKMWMWGDDDSDTWIWIHGSNSDIDTANMAMIYHPRVQLVVLCVVCRVDHHDPLRRVLSNLLSVVVPDPDDLVSLSRMWMWTRGPVDIDIDDSVVSSVSNVVSVVVND

Secondary structure (DSSP, 8-state):
-HHHHHHHHHHHHH---HHHHHHHHHHHHHHHHHHHT---S-HHHHHHHHHHHHHHHHHHS--SS---TT---TT---TTS--HHHHHHHHHHHHSPPEEEEE-SS-EEEEEE----TT-TT-----EEE-SSSEEEEEEE-HHHHHHHHHHHHHHHHHHHHHHSSPPPHHHHHHHHHHHHHHHHHSTTPPPP-EEEEEEEEETTEEEEEEE-TT--EEEESEEEESTTHHHHHHHHHHTSS----HHHHHHHHHHHHHTTS---GGGGGGEEEEEE-SS-EEEPPHHHHHHHHHHHHHTT-

Mean predicted aligned error: 13.27 Å

Solvent-accessible surface area (backbone atoms only — not comparable to full-atom values): 16669 Å² total; per-residue (Å²): 114,72,67,58,57,55,52,51,55,56,49,61,73,76,41,97,48,78,68,61,45,52,51,53,55,47,53,53,51,52,51,54,51,56,60,66,73,62,85,84,72,66,72,73,59,55,54,53,54,52,50,53,50,50,50,52,46,48,65,76,64,42,67,69,76,78,73,68,96,75,74,82,42,42,60,45,65,49,99,87,72,44,45,63,50,40,51,51,24,46,55,50,13,38,69,19,47,34,28,39,40,40,55,24,78,66,22,34,42,40,39,24,42,43,88,71,72,97,80,63,93,86,62,83,68,73,35,68,44,76,56,56,96,61,36,35,34,37,56,16,33,43,62,72,55,40,51,54,52,48,56,48,52,30,50,54,42,50,52,42,25,70,75,68,75,44,82,63,55,63,68,62,53,46,45,56,52,12,53,57,34,29,52,28,37,61,38,81,95,38,69,49,44,34,32,31,39,41,38,39,33,46,56,81,89,46,59,47,36,35,37,36,38,26,72,24,47,70,48,80,47,62,60,53,48,42,9,50,63,24,70,66,44,40,54,60,51,55,78,50,60,84,64,83,29,47,57,76,55,40,52,40,50,55,49,44,54,45,46,80,75,41,94,79,51,72,90,52,28,82,33,56,46,41,37,44,35,32,70,90,54,69,50,68,63,53,60,67,57,50,32,49,51,54,53,58,39,48,71,76,72,111